Protein AF-A0A838T040-F1 (afdb_monomer_lite)

Structure (mmCIF, N/CA/C/O backbone):
data_AF-A0A838T040-F1
#
_entry.id   AF-A0A838T040-F1
#
loop_
_atom_site.group_PDB
_atom_site.id
_atom_site.type_symbol
_atom_site.label_atom_id
_atom_site.label_alt_id
_atom_site.label_comp_id
_atom_site.label_asym_id
_atom_site.label_entity_id
_atom_site.label_seq_id
_atom_site.pdbx_PDB_ins_code
_atom_site.Cartn_x
_atom_site.Cartn_y
_atom_site.Cartn_z
_atom_site.occupancy
_atom_site.B_iso_or_equiv
_atom_site.auth_seq_id
_atom_site.auth_comp_id
_atom_site.auth_asym_id
_atom_site.auth_atom_id
_atom_site.pdbx_PDB_model_num
ATOM 1 N N . MET A 1 1 ? 29.205 -36.625 -24.678 1.00 50.44 1 MET A N 1
ATOM 2 C CA . MET A 1 1 ? 30.460 -36.308 -23.961 1.00 50.44 1 MET A CA 1
ATOM 3 C C . MET A 1 1 ? 30.514 -34.804 -23.739 1.00 50.44 1 MET A C 1
ATOM 5 O O . MET A 1 1 ? 30.898 -34.064 -24.632 1.00 50.44 1 MET A O 1
ATOM 9 N N . THR A 1 2 ? 30.014 -34.346 -22.595 1.00 50.25 2 THR A N 1
ATOM 10 C CA . THR A 1 2 ? 29.916 -32.930 -22.212 1.00 50.25 2 THR A CA 1
ATOM 11 C C . THR A 1 2 ? 31.162 -32.524 -21.431 1.00 50.25 2 THR A C 1
ATOM 13 O O . THR A 1 2 ? 31.475 -33.118 -20.402 1.00 50.25 2 THR A O 1
ATOM 16 N N . LYS A 1 3 ? 31.892 -31.537 -21.954 1.00 52.41 3 LYS A N 1
ATOM 17 C CA . LYS A 1 3 ? 33.102 -30.972 -21.347 1.00 52.41 3 LYS A CA 1
ATOM 18 C C . LYS A 1 3 ? 32.689 -30.112 -20.137 1.00 52.41 3 LYS A C 1
ATOM 20 O O . LYS A 1 3 ? 31.818 -29.260 -20.313 1.00 52.41 3 LYS A O 1
ATOM 25 N N . PRO A 1 4 ? 33.242 -30.325 -18.931 1.00 60.72 4 PRO A N 1
ATOM 26 C CA . PRO A 1 4 ? 32.882 -29.527 -17.763 1.00 60.72 4 PRO A CA 1
ATOM 27 C C . PRO A 1 4 ? 33.344 -28.076 -17.952 1.00 60.72 4 PRO A C 1
ATOM 29 O O . PRO A 1 4 ? 34.487 -27.833 -18.341 1.00 60.72 4 PRO A O 1
ATOM 32 N N . LEU A 1 5 ? 32.436 -27.125 -17.709 1.00 55.59 5 LEU A N 1
ATOM 33 C CA . LEU A 1 5 ? 32.740 -25.696 -17.694 1.00 55.59 5 LEU A CA 1
ATOM 34 C C . LEU A 1 5 ? 33.581 -25.386 -16.450 1.00 55.59 5 LEU A C 1
ATOM 36 O O . LEU A 1 5 ? 33.122 -25.556 -15.321 1.00 55.59 5 LEU A O 1
ATOM 40 N N . ASP A 1 6 ? 34.811 -24.940 -16.676 1.00 63.84 6 ASP A N 1
ATOM 41 C CA . ASP A 1 6 ? 35.719 -24.476 -15.635 1.00 63.84 6 ASP A CA 1
ATOM 42 C C . ASP A 1 6 ? 35.311 -23.058 -15.198 1.00 63.84 6 ASP A C 1
ATOM 44 O O . ASP A 1 6 ? 35.493 -22.083 -15.926 1.00 63.84 6 ASP A O 1
ATOM 48 N N . LEU A 1 7 ? 34.690 -22.956 -14.020 1.00 60.84 7 LEU A N 1
ATOM 49 C CA . LEU A 1 7 ? 34.177 -21.708 -13.439 1.00 60.84 7 LEU A CA 1
ATOM 50 C C . LEU A 1 7 ? 35.232 -20.941 -12.616 1.00 60.84 7 LEU A C 1
ATOM 52 O O . LEU A 1 7 ? 34.884 -20.026 -11.874 1.00 60.84 7 LEU A O 1
ATOM 56 N N . ARG A 1 8 ? 36.526 -21.275 -12.722 1.00 59.72 8 ARG A N 1
ATOM 57 C CA . ARG A 1 8 ? 37.588 -20.640 -11.914 1.00 59.72 8 ARG A CA 1
ATOM 58 C C . ARG A 1 8 ? 38.111 -19.299 -12.443 1.00 59.72 8 ARG A C 1
ATOM 60 O O . ARG A 1 8 ? 39.069 -18.779 -11.884 1.00 59.72 8 ARG A O 1
ATOM 67 N N . HIS A 1 9 ? 37.508 -18.721 -13.483 1.00 53.53 9 HIS A N 1
ATOM 68 C CA . HIS A 1 9 ? 38.065 -17.540 -14.163 1.00 53.53 9 HIS A CA 1
ATOM 69 C C . HIS A 1 9 ? 37.216 -16.259 -14.099 1.00 53.53 9 HIS A C 1
ATOM 71 O O . HIS A 1 9 ? 37.491 -15.308 -14.824 1.00 53.53 9 HIS A O 1
ATOM 77 N N . SER A 1 10 ? 36.194 -16.186 -13.236 1.00 55.84 10 SER A N 1
ATOM 78 C CA . SER A 1 10 ? 35.325 -14.996 -13.156 1.00 55.84 10 SER A CA 1
ATOM 79 C C . SER A 1 10 ? 35.731 -13.954 -12.103 1.00 55.84 10 SER A C 1
ATOM 81 O O . SER A 1 10 ? 34.982 -13.000 -11.902 1.00 55.84 10 SER A O 1
ATOM 83 N N . SER A 1 11 ? 36.862 -14.109 -11.407 1.00 57.22 11 SER A N 1
ATOM 84 C CA . SER A 1 11 ? 37.309 -13.141 -10.389 1.00 57.22 11 SER A CA 1
ATOM 85 C C . SER A 1 11 ? 38.010 -11.907 -10.964 1.00 57.22 11 SER A C 1
ATOM 87 O O . SER A 1 11 ? 38.146 -10.914 -10.257 1.00 57.22 11 SER A O 1
ATOM 89 N N . ASP A 1 12 ? 38.411 -11.935 -12.238 1.00 57.81 12 ASP A N 1
ATOM 90 C CA . ASP A 1 12 ? 39.374 -10.960 -12.775 1.00 57.81 12 ASP A CA 1
ATOM 91 C C . ASP A 1 12 ? 38.725 -9.870 -13.651 1.00 57.81 12 ASP A C 1
ATOM 93 O O . ASP A 1 12 ? 39.401 -8.961 -14.128 1.00 57.81 12 ASP A O 1
ATOM 97 N N . LEU A 1 13 ? 37.404 -9.920 -13.863 1.00 55.28 13 LEU A N 1
ATOM 98 C CA . LEU A 1 13 ? 36.706 -9.046 -14.822 1.00 55.28 13 LEU A CA 1
ATOM 99 C C . LEU A 1 13 ? 36.175 -7.729 -14.246 1.00 55.28 13 LEU A C 1
ATOM 101 O O . LEU A 1 13 ? 35.558 -6.949 -14.969 1.00 55.28 13 LEU A O 1
ATOM 105 N N . VAL A 1 14 ? 36.424 -7.436 -12.972 1.00 60.50 14 VAL A N 1
ATOM 106 C CA . VAL A 1 14 ? 35.990 -6.177 -12.362 1.00 60.50 14 VAL A CA 1
ATOM 107 C C . VAL A 1 14 ? 37.179 -5.549 -11.649 1.00 60.50 14 VAL A C 1
ATOM 109 O O . VAL A 1 14 ? 37.420 -5.779 -10.469 1.00 60.50 14 VAL A O 1
ATOM 112 N N . GLY A 1 15 ? 37.938 -4.744 -12.398 1.00 55.53 15 GLY A N 1
ATOM 113 C CA . GLY A 1 15 ? 39.026 -3.898 -11.906 1.00 55.53 15 GLY A CA 1
ATOM 114 C C . GLY A 1 15 ? 38.536 -2.747 -11.022 1.00 55.53 15 GLY A C 1
ATOM 115 O O . GLY A 1 15 ? 38.882 -1.592 -11.261 1.00 55.53 15 GLY A O 1
ATOM 116 N N . ILE A 1 16 ? 37.724 -3.047 -10.007 1.00 57.44 16 ILE A N 1
ATOM 117 C CA . ILE A 1 16 ? 37.501 -2.140 -8.887 1.00 57.44 16 ILE A CA 1
ATOM 118 C C . ILE A 1 16 ? 38.797 -2.181 -8.085 1.00 57.44 16 ILE A C 1
ATOM 120 O O . ILE A 1 16 ? 39.086 -3.152 -7.383 1.00 57.44 16 ILE A O 1
ATOM 124 N N . LYS A 1 17 ? 39.620 -1.138 -8.234 1.00 57.66 17 LYS A N 1
ATOM 125 C CA . LYS A 1 17 ? 40.682 -0.873 -7.263 1.00 57.66 17 LYS A CA 1
ATOM 126 C C . LYS A 1 17 ? 40.010 -0.869 -5.886 1.00 57.66 17 LYS A C 1
ATOM 128 O O . LYS A 1 17 ? 39.007 -0.176 -5.756 1.00 57.66 17 LYS A O 1
ATOM 133 N N . PRO A 1 18 ? 40.495 -1.632 -4.892 1.00 59.59 18 PRO A N 1
ATOM 134 C CA . PRO A 1 18 ? 39.959 -1.532 -3.546 1.00 59.59 18 PRO A CA 1
ATOM 135 C C . PRO A 1 18 ? 40.092 -0.072 -3.121 1.00 59.59 18 PRO A C 1
ATOM 137 O O . PRO A 1 18 ? 41.208 0.445 -3.011 1.00 59.59 18 PRO A O 1
ATOM 140 N N . ASP A 1 19 ? 38.952 0.606 -2.996 1.00 67.06 19 ASP A N 1
ATOM 141 C CA . ASP A 1 19 ? 38.904 1.995 -2.573 1.00 67.06 19 ASP A CA 1
ATOM 142 C C . ASP A 1 19 ? 39.666 2.110 -1.255 1.00 67.06 19 ASP A C 1
ATOM 144 O O . ASP A 1 19 ? 39.569 1.230 -0.393 1.00 67.06 19 ASP A O 1
ATOM 148 N N . ALA A 1 20 ? 40.485 3.159 -1.150 1.00 67.00 20 ALA A N 1
ATOM 149 C CA . ALA A 1 20 ? 41.364 3.417 -0.021 1.00 67.00 20 ALA A CA 1
ATOM 150 C C . ALA A 1 20 ? 40.674 3.062 1.304 1.00 67.00 20 ALA A C 1
ATOM 152 O O . ALA A 1 20 ? 39.664 3.669 1.649 1.00 67.00 20 ALA A O 1
ATOM 153 N N . GLU A 1 21 ? 41.217 2.041 1.976 1.00 73.19 21 GLU A N 1
ATOM 154 C CA . GLU A 1 21 ? 40.924 1.574 3.333 1.00 73.19 21 GLU A CA 1
ATOM 155 C C . GLU A 1 21 ? 39.706 2.258 3.977 1.00 73.19 21 GLU A C 1
ATOM 157 O O . GLU A 1 21 ? 39.836 3.223 4.734 1.00 73.19 21 GLU A O 1
ATOM 162 N N . TYR A 1 22 ? 38.500 1.777 3.649 1.00 77.81 22 TYR A N 1
ATOM 163 C CA . TYR A 1 22 ? 37.267 2.277 4.250 1.00 77.81 22 TYR A CA 1
ATOM 164 C C . TYR A 1 22 ? 37.346 2.109 5.773 1.00 77.81 22 TYR A C 1
ATOM 166 O O . TYR A 1 22 ? 37.160 1.017 6.326 1.00 77.81 22 TYR A O 1
ATOM 174 N N . ARG A 1 23 ? 37.660 3.201 6.477 1.00 74.94 23 ARG A N 1
ATOM 175 C CA . ARG A 1 23 ? 37.685 3.232 7.937 1.00 74.94 23 ARG A CA 1
ATOM 176 C C . ARG A 1 23 ? 36.255 3.123 8.433 1.00 74.94 23 ARG A C 1
ATOM 178 O O . ARG A 1 23 ? 35.540 4.119 8.475 1.00 74.94 23 ARG A O 1
ATOM 185 N N . ARG A 1 24 ? 35.874 1.910 8.846 1.00 73.44 24 ARG A N 1
ATOM 186 C CA . ARG A 1 24 ? 34.594 1.631 9.512 1.00 73.44 24 ARG A CA 1
ATOM 187 C C . ARG A 1 24 ? 34.351 2.670 10.596 1.00 73.44 24 ARG A C 1
ATOM 189 O O . ARG A 1 24 ? 35.087 2.713 11.591 1.00 73.44 24 ARG A O 1
ATOM 196 N N . THR A 1 25 ? 33.332 3.487 10.379 1.00 79.31 25 THR A N 1
ATOM 197 C CA . THR A 1 25 ? 32.904 4.493 11.341 1.00 79.31 25 THR A CA 1
ATOM 198 C C . THR A 1 25 ? 32.306 3.798 12.563 1.00 79.31 25 THR A C 1
ATOM 200 O O . THR A 1 25 ? 31.982 2.607 12.542 1.00 79.31 25 THR A O 1
ATOM 203 N N . LEU A 1 26 ? 32.191 4.522 13.677 1.00 71.06 26 LEU A N 1
ATOM 204 C CA . LEU A 1 26 ? 31.639 3.970 14.918 1.00 71.06 26 LEU A CA 1
ATOM 205 C C . LEU A 1 26 ? 30.184 3.491 14.720 1.00 71.06 26 LEU A C 1
ATOM 207 O O . LEU A 1 26 ? 29.784 2.503 15.329 1.00 71.06 26 LEU A O 1
ATOM 211 N N . SER A 1 27 ? 29.439 4.115 13.798 1.00 65.69 27 SER A N 1
ATOM 212 C CA . SER A 1 27 ? 28.106 3.676 13.367 1.00 65.69 27 SER A CA 1
ATOM 213 C C . SER A 1 27 ? 28.115 2.327 12.644 1.00 65.69 27 SER A C 1
ATOM 215 O O . SER A 1 27 ? 27.262 1.496 12.936 1.00 65.69 27 SER A O 1
ATOM 217 N N . ASP A 1 28 ? 29.103 2.050 11.787 1.00 72.62 28 ASP A N 1
ATOM 218 C CA . ASP A 1 28 ? 29.174 0.771 11.056 1.00 72.62 28 ASP A CA 1
ATOM 219 C C . ASP A 1 28 ? 29.493 -0.409 11.982 1.00 72.62 28 ASP A C 1
ATOM 221 O O . ASP A 1 28 ? 29.106 -1.545 11.715 1.00 72.62 28 ASP A O 1
ATOM 225 N N . ARG A 1 29 ? 30.216 -0.153 13.083 1.00 78.62 29 ARG A N 1
ATOM 226 C CA . ARG A 1 29 ? 30.573 -1.188 14.067 1.00 78.62 29 ARG A CA 1
ATOM 227 C C . ARG A 1 29 ? 29.420 -1.566 14.990 1.00 78.62 29 ARG A C 1
ATOM 229 O O . ARG A 1 29 ? 29.418 -2.683 15.492 1.00 78.62 29 ARG A O 1
ATOM 236 N N . MET A 1 30 ? 28.483 -0.652 15.232 1.00 73.38 30 MET A N 1
ATOM 237 C CA . MET A 1 30 ? 27.378 -0.863 16.173 1.00 73.38 30 MET A CA 1
ATOM 238 C C . MET A 1 30 ? 26.092 -1.372 15.502 1.00 73.38 30 MET A C 1
ATOM 240 O O . MET A 1 30 ? 25.117 -1.646 16.195 1.00 73.38 30 MET A O 1
ATOM 244 N N . GLY A 1 31 ? 26.074 -1.529 14.173 1.00 79.12 31 GLY A N 1
ATOM 245 C CA . GLY A 1 31 ? 24.903 -2.026 13.446 1.00 79.12 31 GLY A CA 1
ATOM 246 C C . GLY A 1 31 ? 23.652 -1.165 13.665 1.00 79.12 31 GLY A C 1
ATOM 247 O O . GLY A 1 31 ? 23.739 0.007 14.036 1.00 79.12 31 GLY A O 1
ATOM 248 N N . ALA A 1 32 ? 22.468 -1.748 13.448 1.00 71.62 32 ALA A N 1
ATOM 249 C CA . ALA A 1 32 ? 21.193 -1.059 13.676 1.00 71.62 32 ALA A CA 1
ATOM 250 C C . ALA A 1 32 ? 21.040 -0.573 15.135 1.00 71.62 32 ALA A C 1
ATOM 252 O O . ALA A 1 32 ? 20.526 0.523 15.369 1.00 71.62 32 ALA A O 1
ATOM 253 N N . GLU A 1 33 ? 21.591 -1.328 16.091 1.00 69.31 33 GLU A N 1
ATOM 254 C CA . GLU A 1 33 ? 21.563 -1.030 17.530 1.00 69.31 33 GLU A CA 1
ATOM 255 C C . GLU A 1 33 ? 22.311 0.266 17.887 1.00 69.31 33 GLU A C 1
ATOM 257 O O . GLU A 1 33 ? 21.927 0.985 18.812 1.00 69.31 33 GLU A O 1
ATOM 262 N N . GLY A 1 34 ? 23.343 0.634 17.120 1.00 73.38 34 GLY A N 1
ATOM 263 C CA . GLY A 1 34 ? 24.078 1.884 17.323 1.00 73.38 34 GLY A CA 1
ATOM 264 C C . GLY A 1 34 ? 23.209 3.127 17.155 1.00 73.38 34 GLY A C 1
ATOM 265 O O . GLY A 1 34 ? 23.375 4.107 17.884 1.00 73.38 34 GLY A O 1
ATOM 266 N N . SER A 1 35 ? 22.252 3.087 16.225 1.00 71.75 35 SER A N 1
ATOM 267 C CA . SER A 1 35 ? 21.331 4.204 16.001 1.00 71.75 35 SER A CA 1
ATOM 268 C C . SER A 1 35 ? 20.351 4.389 17.166 1.00 71.75 35 SER A C 1
ATOM 270 O O . SER A 1 35 ? 20.040 5.526 17.535 1.00 71.75 35 SER A O 1
ATOM 272 N N . ASP A 1 36 ? 19.955 3.293 17.815 1.00 73.00 36 ASP A N 1
ATOM 273 C CA . ASP A 1 36 ? 19.091 3.314 18.993 1.00 73.00 36 ASP A CA 1
ATOM 274 C C . ASP A 1 36 ? 19.842 3.807 20.234 1.00 73.00 36 ASP A C 1
ATOM 276 O O . ASP A 1 36 ? 19.301 4.610 20.996 1.00 73.00 36 ASP A O 1
ATOM 280 N N . LEU A 1 37 ? 21.119 3.441 20.389 1.00 72.12 37 LEU A N 1
ATOM 281 C CA . LEU A 1 37 ? 21.976 3.957 21.460 1.00 72.12 37 LEU A CA 1
ATOM 282 C C . LEU A 1 37 ? 22.183 5.478 21.345 1.00 72.12 37 LEU A C 1
ATOM 284 O O . LEU A 1 37 ? 22.061 6.196 22.338 1.00 72.12 37 LEU A O 1
ATOM 288 N N . PHE A 1 38 ? 22.441 5.993 20.136 1.00 71.75 38 PHE A N 1
ATOM 289 C CA . PHE A 1 38 ? 22.574 7.437 19.895 1.00 71.75 38 PHE A CA 1
ATOM 290 C C . PHE A 1 38 ? 21.269 8.195 20.167 1.00 71.75 38 PHE A C 1
ATOM 292 O O . PHE A 1 38 ? 21.289 9.285 20.743 1.00 71.75 38 PHE A O 1
ATOM 299 N N . ARG A 1 39 ? 20.121 7.616 19.795 1.00 73.69 39 ARG A N 1
ATOM 300 C CA . ARG A 1 39 ? 18.807 8.187 20.119 1.00 73.69 39 ARG A CA 1
ATOM 301 C C . ARG A 1 39 ? 18.570 8.195 21.626 1.00 73.69 39 ARG A C 1
ATOM 303 O O . ARG A 1 39 ? 18.215 9.241 22.161 1.00 73.69 39 ARG A O 1
ATOM 310 N N . ALA A 1 40 ? 18.828 7.085 22.317 1.00 72.88 40 ALA A N 1
ATOM 311 C CA . ALA A 1 40 ? 18.700 6.987 23.770 1.00 72.88 40 ALA A CA 1
ATOM 312 C C . ALA A 1 40 ? 19.599 8.002 24.498 1.00 72.88 40 ALA A C 1
ATOM 314 O O . ALA A 1 40 ? 19.154 8.673 25.428 1.00 72.88 40 ALA A O 1
ATOM 315 N N . PHE A 1 41 ? 20.835 8.185 24.028 1.00 75.06 41 PHE A N 1
ATOM 316 C CA . PHE A 1 41 ? 21.761 9.175 24.571 1.00 75.06 41 PHE A CA 1
ATOM 317 C C . PHE A 1 41 ? 21.237 10.612 24.416 1.00 75.06 41 PHE A C 1
ATOM 319 O O . PHE A 1 41 ? 21.230 11.376 25.384 1.00 75.06 41 PHE A O 1
ATOM 326 N N . ASN A 1 42 ? 20.710 10.963 23.237 1.00 73.19 42 ASN A N 1
ATOM 327 C CA . ASN A 1 42 ? 20.094 12.272 22.998 1.00 73.19 42 ASN A CA 1
ATOM 328 C C . ASN A 1 42 ? 18.857 12.506 23.880 1.00 73.19 42 ASN A C 1
ATOM 330 O O . ASN A 1 42 ? 18.679 13.608 24.405 1.00 73.19 42 ASN A O 1
ATOM 334 N N . TYR A 1 43 ? 18.043 11.470 24.108 1.00 74.06 43 TYR A N 1
ATOM 335 C CA . TYR A 1 43 ? 16.892 11.547 25.011 1.00 74.06 43 TYR A CA 1
ATOM 336 C C . TYR A 1 43 ? 17.279 11.750 26.484 1.00 74.06 43 TYR A C 1
ATOM 338 O O . TYR A 1 43 ? 16.466 12.277 27.236 1.00 74.06 43 TYR A O 1
ATOM 346 N N . CYS A 1 44 ? 18.503 11.410 26.901 1.00 72.12 44 CYS A N 1
ATOM 347 C CA . CYS A 1 44 ? 19.000 11.675 28.257 1.00 72.12 44 CYS A CA 1
ATOM 348 C C . CYS A 1 44 ? 19.665 13.057 28.398 1.00 72.12 44 CYS A C 1
ATOM 350 O O . CYS A 1 44 ? 19.501 13.731 29.419 1.00 72.12 44 CYS A O 1
ATOM 352 N N . LEU A 1 45 ? 20.411 13.503 27.383 1.00 75.81 45 LEU A N 1
ATOM 353 C CA . LEU A 1 45 ? 21.189 14.749 27.441 1.00 75.81 45 LEU A CA 1
ATOM 354 C C . LEU A 1 45 ? 20.319 16.010 27.425 1.00 75.81 45 LEU A C 1
ATOM 356 O O . LEU A 1 45 ? 20.562 16.950 28.179 1.00 75.81 45 LEU A O 1
ATOM 360 N N . ILE A 1 46 ? 19.291 16.036 26.577 1.00 75.94 46 ILE A N 1
ATOM 361 C CA . ILE A 1 46 ? 18.420 17.209 26.425 1.00 75.94 46 ILE A CA 1
ATOM 362 C C . ILE A 1 46 ? 17.675 17.549 27.734 1.00 75.94 46 ILE A C 1
ATOM 364 O O . ILE A 1 46 ? 17.758 18.697 28.180 1.00 75.94 46 ILE A O 1
ATOM 368 N N . PRO A 1 47 ? 16.985 16.605 28.408 1.00 70.81 47 PRO A N 1
ATOM 369 C CA . PRO A 1 47 ? 16.269 16.922 29.643 1.00 70.81 47 PRO A CA 1
ATOM 370 C C . PRO A 1 47 ? 17.189 17.235 30.828 1.00 70.81 47 PRO A C 1
ATOM 372 O O . PRO A 1 47 ? 16.834 18.064 31.666 1.00 70.81 47 PRO A O 1
ATOM 375 N N . THR A 1 48 ? 18.379 16.627 30.902 1.00 72.00 48 THR A N 1
ATOM 376 C CA . THR A 1 48 ? 19.352 16.945 31.963 1.00 72.00 48 THR A CA 1
ATOM 377 C C . THR A 1 48 ? 19.883 18.371 31.822 1.00 72.00 48 THR A C 1
ATOM 379 O O . THR A 1 48 ? 19.891 19.116 32.803 1.00 72.00 48 THR A O 1
ATOM 382 N N . ALA A 1 49 ? 20.224 18.799 30.603 1.00 77.50 49 ALA A N 1
ATOM 383 C CA . ALA A 1 49 ? 20.616 20.181 30.331 1.00 77.50 49 ALA A CA 1
ATOM 384 C C . ALA A 1 49 ? 19.490 21.183 30.658 1.00 77.50 49 ALA A C 1
ATOM 386 O O . ALA A 1 49 ? 19.740 22.206 31.299 1.00 77.50 49 ALA A O 1
ATOM 387 N N . ALA A 1 50 ? 18.241 20.871 30.290 1.00 76.94 50 ALA A N 1
ATOM 388 C CA . ALA A 1 50 ? 17.084 21.709 30.609 1.00 76.94 50 ALA A CA 1
ATOM 389 C C . ALA A 1 50 ? 16.857 21.848 32.128 1.00 76.94 50 ALA A C 1
ATOM 391 O O . ALA A 1 50 ? 16.629 22.954 32.621 1.00 76.94 50 ALA A O 1
ATOM 392 N N . GLY A 1 51 ? 16.983 20.752 32.886 1.00 73.81 51 GLY A N 1
ATOM 393 C CA . GLY A 1 51 ? 16.854 20.763 34.347 1.00 73.81 51 GLY A CA 1
ATOM 394 C C . GLY A 1 51 ? 17.905 21.638 35.039 1.00 73.81 51 GLY A C 1
ATOM 395 O O . GLY A 1 51 ? 17.569 22.406 35.944 1.00 73.81 51 GLY A O 1
ATOM 396 N N . ILE A 1 52 ? 19.159 21.589 34.573 1.00 77.06 52 ILE A N 1
ATOM 397 C CA . ILE A 1 52 ? 20.247 22.437 35.090 1.00 77.06 52 ILE A CA 1
ATOM 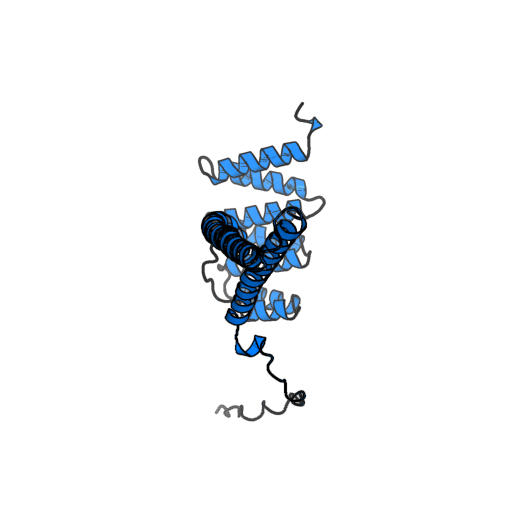398 C C . ILE A 1 52 ? 19.933 23.921 34.859 1.00 77.06 52 ILE A C 1
ATOM 400 O O . ILE A 1 52 ? 20.044 24.724 35.788 1.00 77.06 52 ILE A O 1
ATOM 404 N N . LEU A 1 53 ? 19.493 24.294 33.652 1.00 79.88 53 LEU A N 1
ATOM 405 C CA . LEU A 1 53 ? 19.170 25.685 33.315 1.00 79.88 53 LEU A CA 1
ATOM 406 C C . LEU A 1 53 ? 18.020 26.244 34.164 1.00 79.88 53 LEU A C 1
ATOM 408 O O . LEU A 1 53 ? 18.104 27.382 34.629 1.00 79.88 53 LEU A O 1
ATOM 412 N N . ILE A 1 54 ? 16.981 25.444 34.424 1.00 77.94 54 ILE A N 1
ATOM 413 C CA . ILE A 1 54 ? 15.862 25.833 35.296 1.00 77.94 54 ILE A CA 1
ATOM 414 C C . ILE A 1 54 ? 16.348 26.070 36.733 1.00 77.94 54 ILE A C 1
ATOM 416 O O . ILE A 1 54 ? 15.978 27.072 37.350 1.00 77.94 54 ILE A O 1
ATOM 420 N N . GLY A 1 55 ? 17.215 25.194 37.255 1.00 71.25 55 GLY A N 1
ATOM 421 C CA . GLY A 1 55 ? 17.808 25.354 38.586 1.00 71.25 55 GLY A CA 1
ATOM 422 C C . GLY A 1 55 ? 18.616 26.648 38.717 1.00 71.25 55 GLY A C 1
ATOM 423 O O . GLY A 1 55 ? 18.441 27.397 39.680 1.00 71.25 55 GLY A O 1
ATOM 424 N N . VAL A 1 56 ? 19.443 26.962 37.714 1.00 77.56 56 VAL A N 1
ATOM 425 C CA . VAL A 1 56 ? 20.217 28.214 37.665 1.00 77.56 56 VAL A CA 1
ATOM 426 C C . VAL A 1 56 ? 19.294 29.433 37.588 1.00 77.56 56 VAL A C 1
ATOM 428 O O . VAL A 1 56 ? 19.468 30.381 38.355 1.00 77.56 56 VAL A O 1
ATOM 431 N N . ALA A 1 57 ? 18.279 29.407 36.719 1.00 77.06 57 ALA A N 1
ATOM 432 C CA . ALA A 1 57 ? 17.316 30.499 36.584 1.00 77.06 57 ALA A CA 1
ATOM 433 C C . ALA A 1 57 ? 16.582 30.782 37.906 1.00 77.06 57 ALA A C 1
ATOM 435 O O . ALA A 1 57 ? 16.432 31.941 38.295 1.00 77.06 57 ALA A O 1
ATOM 436 N N . TRP A 1 58 ? 16.197 29.739 38.647 1.00 74.94 58 TRP A N 1
ATOM 437 C CA . TRP A 1 58 ? 15.535 29.880 39.946 1.00 74.94 58 TRP A CA 1
ATOM 438 C C . TRP A 1 58 ? 16.417 30.583 40.989 1.00 74.94 58 TRP A C 1
ATOM 440 O O . TRP A 1 58 ? 15.942 31.459 41.719 1.00 74.94 58 TRP A O 1
ATOM 450 N N . VAL A 1 59 ? 17.712 30.245 41.041 1.00 73.25 59 VAL A N 1
ATOM 451 C CA . VAL A 1 59 ? 18.688 30.905 41.927 1.00 73.25 59 VAL A CA 1
ATOM 452 C C . VAL A 1 59 ? 18.861 32.378 41.555 1.00 73.25 59 VAL A C 1
ATOM 454 O O . VAL A 1 59 ? 18.868 33.238 42.436 1.00 73.25 59 VAL A O 1
ATOM 457 N N . VAL A 1 60 ? 18.940 32.687 40.256 1.00 77.56 60 VAL A N 1
ATOM 458 C CA . VAL A 1 60 ? 19.079 34.066 39.761 1.00 77.56 60 VAL A CA 1
ATOM 459 C C . VAL A 1 60 ? 17.835 34.909 40.065 1.00 77.56 60 VAL A C 1
ATOM 461 O O . VAL A 1 60 ? 17.968 36.083 40.410 1.00 77.56 60 VAL A O 1
ATOM 464 N N . VAL A 1 61 ? 16.633 34.331 39.983 1.00 79.75 61 VAL A N 1
ATOM 465 C CA . VAL A 1 61 ? 15.374 35.032 40.293 1.00 79.75 61 VAL A CA 1
ATOM 466 C C . VAL A 1 61 ? 15.226 35.280 41.800 1.00 79.75 61 VAL A C 1
ATOM 468 O O . VAL A 1 61 ? 14.811 36.365 42.209 1.00 79.75 61 VAL A O 1
ATOM 471 N N . LYS A 1 62 ? 15.637 34.339 42.664 1.00 74.12 62 LYS A N 1
ATOM 472 C CA . LYS A 1 62 ? 15.610 34.504 44.132 1.00 74.12 62 LYS A CA 1
ATOM 473 C C . LYS A 1 62 ? 16.828 35.264 44.692 1.00 74.12 62 LYS A C 1
ATOM 475 O O . LYS A 1 62 ? 17.363 34.915 45.743 1.00 74.12 62 LYS A O 1
ATOM 480 N N . ARG A 1 63 ? 17.197 36.392 44.076 1.00 63.91 63 ARG A N 1
ATOM 481 C CA . ARG A 1 63 ? 18.274 37.319 44.507 1.00 63.91 63 ARG A CA 1
ATOM 482 C C . ARG A 1 63 ? 18.122 37.951 45.910 1.00 63.91 63 ARG A C 1
ATOM 484 O O . ARG A 1 63 ? 18.912 38.815 46.269 1.00 63.91 63 ARG A O 1
ATOM 491 N N . ARG A 1 64 ? 17.127 37.549 46.712 1.00 65.62 64 ARG A N 1
ATOM 492 C CA . ARG A 1 64 ? 16.901 38.016 48.097 1.00 65.62 64 ARG A CA 1
ATOM 493 C C . ARG A 1 64 ? 17.308 37.009 49.181 1.00 65.62 64 ARG A C 1
ATOM 495 O O . ARG A 1 64 ? 17.044 37.258 50.352 1.00 65.62 64 ARG A O 1
ATOM 502 N N . LEU A 1 65 ? 17.903 35.869 48.825 1.00 61.66 65 LEU A N 1
ATOM 503 C CA . LEU A 1 65 ? 18.363 34.900 49.823 1.00 61.66 65 LEU A CA 1
ATOM 504 C C . LEU A 1 65 ? 19.713 35.331 50.434 1.00 61.66 65 LEU A C 1
ATOM 506 O O . LEU A 1 65 ? 20.572 35.830 49.705 1.00 61.66 65 LEU A O 1
ATOM 510 N N . PRO A 1 66 ? 19.908 35.162 51.757 1.00 61.38 66 PRO A N 1
ATOM 511 C CA . PRO A 1 66 ? 21.150 35.523 52.436 1.00 61.38 66 PRO A CA 1
ATOM 512 C C . PRO A 1 66 ? 22.346 34.722 51.880 1.00 61.38 66 PRO A C 1
ATOM 514 O O . PRO A 1 66 ? 22.169 33.577 51.463 1.00 61.38 66 PRO A O 1
ATOM 517 N N . PRO A 1 67 ? 23.564 35.296 51.883 1.00 63.66 67 PRO A N 1
ATOM 518 C CA . PRO A 1 67 ? 24.737 34.801 51.152 1.00 63.66 67 PRO A CA 1
ATOM 519 C C . PRO A 1 67 ? 25.416 33.571 51.786 1.00 63.66 67 PRO A C 1
ATOM 521 O O . PRO A 1 67 ? 26.635 33.430 51.734 1.00 63.66 67 PRO A O 1
ATOM 524 N N . SER A 1 68 ? 24.665 32.642 52.381 1.00 75.06 68 SER A N 1
ATOM 525 C CA . SER A 1 68 ? 25.237 31.346 52.744 1.00 75.06 68 SER A CA 1
ATOM 526 C C . SER A 1 68 ? 25.350 30.485 51.484 1.00 75.06 68 SER A C 1
ATOM 528 O O . SER A 1 68 ? 24.389 29.871 51.018 1.00 75.06 68 SER A O 1
ATOM 530 N N . HIS A 1 69 ? 26.556 30.447 50.910 1.00 72.25 69 HIS A N 1
ATOM 531 C CA . HIS A 1 69 ? 26.882 29.670 49.709 1.00 72.25 69 HIS A CA 1
ATOM 532 C C . HIS A 1 69 ? 26.411 28.205 49.796 1.00 72.25 69 HIS A C 1
ATOM 534 O O . HIS A 1 69 ? 25.997 27.630 48.793 1.00 72.25 69 HIS A O 1
ATOM 540 N N . THR A 1 70 ? 26.378 27.624 50.999 1.00 77.50 70 THR A N 1
ATOM 541 C CA . THR A 1 70 ? 25.865 26.274 51.273 1.00 77.50 70 THR A CA 1
ATOM 542 C C . THR A 1 70 ? 24.392 26.082 50.908 1.00 77.50 70 THR A C 1
ATOM 544 O O . THR A 1 70 ? 24.052 25.060 50.316 1.00 77.50 70 THR A O 1
ATOM 547 N N . LEU A 1 71 ? 23.511 27.048 51.190 1.00 75.62 71 LEU A N 1
ATOM 548 C CA . LEU A 1 71 ? 22.089 26.917 50.851 1.00 75.62 71 LEU A CA 1
ATOM 549 C C . LEU A 1 71 ? 21.864 26.987 49.338 1.00 75.62 71 LEU A C 1
ATOM 551 O O . LEU A 1 71 ? 21.047 26.237 48.809 1.00 75.62 71 LEU A O 1
ATOM 555 N N . ALA A 1 72 ? 22.618 27.831 48.630 1.00 73.06 72 ALA A N 1
ATOM 556 C CA . ALA A 1 72 ? 22.521 27.940 47.175 1.00 73.06 72 ALA A CA 1
ATOM 557 C C . ALA A 1 72 ? 22.856 26.610 46.476 1.00 73.06 72 ALA A C 1
ATOM 559 O O . ALA A 1 72 ? 22.107 26.178 45.601 1.00 73.06 72 ALA A O 1
ATOM 560 N N . PHE A 1 73 ? 23.919 25.920 46.909 1.00 77.19 73 PHE A N 1
ATOM 561 C CA . PHE A 1 73 ? 24.274 24.599 46.374 1.00 77.19 73 PHE A CA 1
ATOM 562 C C . PHE A 1 73 ? 23.182 23.553 46.615 1.00 77.19 73 PHE A C 1
ATOM 564 O O . PHE A 1 73 ? 22.855 22.797 45.700 1.00 77.19 73 PHE A O 1
ATOM 571 N N . ILE A 1 74 ? 22.575 23.541 47.806 1.00 79.75 74 ILE A N 1
ATOM 572 C CA . ILE A 1 74 ? 21.483 22.613 48.133 1.00 79.75 74 ILE A CA 1
ATOM 573 C C . ILE A 1 74 ? 20.281 22.841 47.206 1.00 79.75 74 ILE A C 1
ATOM 575 O O . ILE A 1 74 ? 19.728 21.878 46.680 1.00 79.75 74 ILE A O 1
ATOM 579 N N . TYR A 1 75 ? 19.903 24.097 46.943 1.00 73.56 75 TYR A N 1
ATOM 580 C CA . TYR A 1 75 ? 18.788 24.398 46.037 1.00 73.56 75 TYR A CA 1
ATOM 581 C C . TYR A 1 75 ? 19.074 24.012 44.580 1.00 73.56 75 TYR A C 1
ATOM 583 O O . TYR A 1 75 ? 18.175 23.504 43.910 1.00 73.56 75 TYR A O 1
ATOM 591 N N . ILE A 1 76 ? 20.305 24.203 44.095 1.00 76.38 76 ILE A N 1
ATOM 592 C CA . ILE A 1 76 ? 20.704 23.781 42.741 1.00 76.38 76 ILE A CA 1
ATOM 593 C C . ILE A 1 76 ? 20.644 22.256 42.621 1.00 76.38 76 ILE A C 1
ATOM 595 O O . ILE A 1 76 ? 20.055 21.738 41.673 1.00 76.38 76 ILE A O 1
ATOM 599 N N . ALA A 1 77 ? 21.203 21.539 43.600 1.00 77.25 77 ALA A N 1
ATOM 600 C CA . ALA A 1 77 ? 21.190 20.080 43.619 1.00 77.25 77 ALA A CA 1
ATOM 601 C C . ALA A 1 77 ? 19.757 19.528 43.674 1.00 77.25 77 ALA A C 1
ATOM 603 O O . ALA A 1 77 ? 19.406 18.634 42.906 1.00 77.25 77 ALA A O 1
ATOM 604 N N . LEU A 1 78 ? 18.900 20.107 44.522 1.00 81.12 78 LEU A N 1
ATOM 605 C CA . LEU A 1 78 ? 17.500 19.704 44.633 1.00 81.12 78 LEU A CA 1
ATOM 606 C C . LEU A 1 78 ? 16.723 19.984 43.336 1.00 81.12 78 LEU A C 1
ATOM 608 O O . LEU A 1 78 ? 15.960 19.134 42.884 1.00 81.12 78 LEU A O 1
ATOM 612 N N . GLY A 1 79 ? 16.953 21.139 42.703 1.00 77.25 79 GLY A N 1
ATOM 613 C CA . GLY A 1 79 ? 16.351 21.487 41.415 1.00 77.25 79 GLY A CA 1
ATOM 614 C C . GLY A 1 79 ? 16.753 20.526 40.293 1.00 77.25 79 GLY A C 1
ATOM 615 O O . GLY A 1 79 ? 15.896 20.096 39.524 1.00 77.25 79 GLY A O 1
ATOM 616 N N . ALA A 1 80 ? 18.027 20.126 40.240 1.00 76.12 80 ALA A N 1
ATOM 617 C CA . ALA A 1 80 ? 18.516 19.148 39.271 1.00 76.12 80 ALA A CA 1
ATOM 618 C C . ALA A 1 80 ? 17.866 17.767 39.465 1.00 76.12 80 ALA A C 1
ATOM 620 O O . ALA A 1 80 ? 17.440 17.148 38.492 1.00 76.12 80 ALA A O 1
ATOM 621 N N . ILE A 1 81 ? 17.727 17.311 40.716 1.00 81.81 81 ILE A N 1
ATOM 622 C CA . ILE A 1 81 ? 17.086 16.030 41.049 1.00 81.81 81 ILE A CA 1
ATOM 623 C C . ILE A 1 81 ? 15.597 16.045 40.674 1.00 81.81 81 ILE A C 1
ATOM 625 O O . ILE A 1 81 ? 15.114 15.117 40.024 1.00 81.81 81 ILE A O 1
ATOM 629 N N . VAL A 1 82 ? 14.866 17.102 41.041 1.00 82.44 82 VAL A N 1
ATOM 630 C CA . VAL A 1 82 ? 13.435 17.233 40.719 1.00 82.44 82 VAL A CA 1
ATOM 631 C C . VAL A 1 82 ? 13.223 17.347 39.208 1.00 82.44 82 VAL A C 1
ATOM 633 O O . VAL A 1 82 ? 12.350 16.674 38.661 1.00 82.44 82 VAL A O 1
ATOM 636 N N . GLY A 1 83 ? 14.051 18.133 38.516 1.00 77.00 83 GLY A N 1
ATOM 637 C CA . GLY A 1 83 ? 14.020 18.243 37.058 1.00 77.00 83 GLY A CA 1
ATOM 638 C C . GLY A 1 83 ? 14.271 16.900 36.371 1.00 77.00 83 GLY A C 1
ATOM 639 O O . GLY A 1 83 ? 13.505 16.512 35.490 1.00 77.00 83 GLY A O 1
ATOM 640 N N . ALA A 1 84 ? 15.282 16.150 36.821 1.00 77.94 84 ALA A N 1
ATOM 641 C CA . ALA A 1 84 ? 15.579 14.816 36.308 1.00 77.94 84 ALA A CA 1
ATOM 642 C C . ALA A 1 84 ? 14.430 13.825 36.555 1.00 77.94 84 ALA A C 1
ATOM 644 O O . ALA A 1 84 ? 14.116 13.037 35.667 1.00 77.94 84 ALA A O 1
ATOM 645 N N . MET A 1 85 ? 13.758 13.884 37.710 1.00 82.44 85 MET A N 1
ATOM 646 C CA . MET A 1 85 ? 12.600 13.027 37.990 1.00 82.44 85 MET A CA 1
ATOM 647 C C . MET A 1 85 ? 11.395 13.353 37.103 1.00 82.44 85 MET A C 1
ATOM 649 O O . MET A 1 85 ? 10.790 12.438 36.550 1.00 82.44 85 MET A O 1
ATOM 653 N N . ILE A 1 86 ? 11.050 14.633 36.931 1.00 82.88 86 ILE A N 1
ATOM 654 C CA . ILE A 1 86 ? 9.889 15.033 36.121 1.00 82.88 86 ILE A CA 1
ATOM 655 C C . ILE A 1 86 ? 10.134 14.724 34.645 1.00 82.88 86 ILE A C 1
ATOM 657 O O . ILE A 1 86 ? 9.284 14.119 33.996 1.00 82.88 86 ILE A O 1
ATOM 661 N N . PHE A 1 87 ? 11.295 15.102 34.112 1.00 76.31 87 PHE A N 1
ATOM 662 C CA . PHE A 1 87 ? 11.586 14.881 32.699 1.00 76.31 87 PHE A CA 1
ATOM 663 C C . PHE A 1 87 ? 11.970 13.437 32.390 1.00 76.31 87 PHE A C 1
ATOM 665 O O . PHE A 1 87 ? 11.544 12.926 31.362 1.00 76.31 87 PHE A O 1
ATOM 672 N N . GLY A 1 88 ? 12.732 12.766 33.255 1.00 78.56 88 GLY A N 1
ATOM 673 C CA . GLY A 1 88 ? 13.097 11.359 33.079 1.00 78.56 88 GLY A CA 1
ATOM 674 C C . GLY A 1 88 ? 11.910 10.420 33.293 1.00 78.56 88 GLY A C 1
ATOM 675 O O . GLY A 1 88 ? 11.671 9.527 32.487 1.00 78.56 88 GLY A O 1
ATOM 676 N N . GLY A 1 89 ? 11.109 10.655 34.336 1.00 81.38 89 GLY A N 1
ATOM 677 C CA . GLY A 1 89 ? 9.870 9.909 34.565 1.00 81.38 89 GLY A CA 1
ATOM 678 C C . GLY A 1 89 ? 8.813 10.213 33.503 1.00 81.38 89 GLY A C 1
ATOM 679 O O . GLY A 1 89 ? 8.186 9.297 32.974 1.00 81.38 89 GLY A O 1
ATOM 680 N N . GLY A 1 90 ? 8.654 11.487 33.137 1.00 79.81 90 GLY A N 1
ATOM 681 C CA . GLY A 1 90 ? 7.738 11.927 32.087 1.00 79.81 90 GLY A CA 1
ATOM 682 C C . GLY A 1 90 ? 8.109 11.387 30.707 1.00 79.81 90 GLY A C 1
ATOM 683 O O . GLY A 1 90 ? 7.226 10.920 29.994 1.00 79.81 90 GLY A O 1
ATOM 684 N N . SER A 1 91 ? 9.394 11.378 30.339 1.00 76.25 91 SER A N 1
ATOM 685 C CA . SER A 1 91 ? 9.849 10.801 29.069 1.00 76.25 91 SER A CA 1
ATOM 686 C C . SER A 1 91 ? 9.688 9.284 29.046 1.00 76.25 91 SER A C 1
ATOM 688 O O . SER A 1 91 ? 9.238 8.752 28.037 1.00 76.25 91 SER A O 1
ATOM 690 N N . LEU A 1 92 ? 9.957 8.587 30.156 1.00 76.19 92 LEU A N 1
ATOM 691 C CA . LEU A 1 92 ? 9.731 7.146 30.258 1.00 76.19 92 LEU A CA 1
ATOM 692 C C . LEU A 1 92 ? 8.244 6.805 30.106 1.00 76.19 92 LEU A C 1
ATOM 694 O O . LEU A 1 92 ? 7.892 5.916 29.334 1.00 76.19 92 LEU A O 1
ATOM 698 N N . LEU A 1 93 ? 7.359 7.530 30.796 1.00 78.88 93 LEU A N 1
ATOM 699 C CA . LEU A 1 93 ? 5.911 7.358 30.663 1.00 78.88 93 LEU A CA 1
ATOM 700 C C . LEU A 1 93 ? 5.413 7.744 29.271 1.00 78.88 93 LEU A C 1
ATOM 702 O O . LEU A 1 93 ? 4.528 7.077 28.744 1.00 78.88 93 LEU A O 1
ATOM 706 N N . PHE A 1 94 ? 5.995 8.770 28.650 1.00 75.88 94 PHE A N 1
ATOM 707 C CA . PHE A 1 94 ? 5.700 9.131 27.270 1.00 75.88 94 PHE A CA 1
ATOM 708 C C . PHE A 1 94 ? 6.127 8.018 26.315 1.00 75.88 94 PHE A C 1
ATOM 710 O O . PHE A 1 94 ? 5.323 7.606 25.498 1.00 75.88 94 PHE A O 1
ATOM 717 N N . VAL A 1 95 ? 7.328 7.452 26.449 1.00 75.00 95 VAL A N 1
ATOM 718 C CA . VAL A 1 95 ? 7.784 6.328 25.617 1.00 75.00 95 VAL A CA 1
ATOM 719 C C . VAL A 1 95 ? 6.919 5.086 25.846 1.00 75.00 95 VAL A C 1
ATOM 721 O O . VAL A 1 95 ? 6.511 4.451 24.878 1.00 75.00 95 VAL A O 1
ATOM 724 N N . LEU A 1 96 ? 6.570 4.751 27.091 1.00 73.88 96 LEU A N 1
ATOM 725 C CA . LEU A 1 96 ? 5.713 3.601 27.422 1.00 73.88 96 LEU A CA 1
ATOM 726 C C . LEU A 1 96 ? 4.245 3.796 26.997 1.00 73.88 96 LEU A C 1
ATOM 728 O O . LEU A 1 96 ? 3.585 2.847 26.577 1.00 73.88 96 LEU A O 1
ATOM 732 N N . GLY A 1 97 ? 3.719 5.017 27.090 1.00 71.44 97 GLY A N 1
ATOM 733 C CA . GLY A 1 97 ? 2.366 5.361 26.653 1.00 71.44 97 GLY A CA 1
ATOM 734 C C . GLY A 1 97 ? 2.266 5.477 25.134 1.00 71.44 97 GLY A C 1
ATOM 735 O O . GLY A 1 97 ? 1.360 4.914 24.522 1.00 71.44 97 GLY A O 1
ATOM 736 N N . PHE A 1 98 ? 3.241 6.139 24.513 1.00 67.25 98 PHE A N 1
ATOM 737 C CA . PHE A 1 98 ? 3.347 6.281 23.067 1.00 67.25 98 PHE A CA 1
ATOM 738 C C . PHE A 1 98 ? 3.625 4.936 22.401 1.00 67.25 98 PHE A C 1
ATOM 740 O O . PHE A 1 98 ? 3.037 4.666 21.371 1.00 67.25 98 PHE A O 1
ATOM 747 N N . SER A 1 99 ? 4.420 4.038 22.987 1.00 59.12 99 SER A N 1
ATOM 748 C CA . SER A 1 99 ? 4.609 2.685 22.432 1.00 59.12 99 SER A CA 1
ATOM 749 C C . SER A 1 99 ? 3.333 1.839 22.469 1.00 59.12 99 SER A C 1
ATOM 751 O O . SER A 1 99 ? 3.062 1.123 21.507 1.00 59.12 99 SER A O 1
ATOM 753 N N . ARG A 1 100 ? 2.501 1.965 23.513 1.00 57.88 100 ARG A N 1
ATOM 754 C CA . ARG A 1 100 ? 1.193 1.287 23.563 1.00 57.88 100 ARG A CA 1
ATOM 755 C C . ARG A 1 100 ? 0.180 1.884 22.582 1.00 57.88 100 ARG A C 1
ATOM 757 O O . ARG A 1 100 ? -0.498 1.128 21.901 1.00 57.88 100 ARG A O 1
ATOM 764 N N . GLY A 1 101 ? 0.112 3.211 22.456 1.00 52.78 101 GLY A N 1
ATOM 765 C CA . GLY A 1 101 ? -0.827 3.880 21.541 1.00 52.78 101 GLY A CA 1
ATOM 766 C C . GLY A 1 101 ? -0.395 3.879 20.067 1.00 52.78 101 GLY A C 1
ATOM 767 O O . GLY A 1 101 ? -1.219 3.729 19.168 1.00 52.78 101 GLY A O 1
ATOM 768 N N . ALA A 1 102 ? 0.903 4.008 19.795 1.00 51.19 102 ALA A N 1
ATOM 769 C CA . ALA A 1 102 ? 1.459 3.994 18.445 1.00 51.19 102 ALA A CA 1
ATOM 770 C C . ALA A 1 102 ? 1.638 2.570 17.901 1.00 51.19 102 ALA A C 1
ATOM 772 O O . ALA A 1 102 ? 1.601 2.387 16.689 1.00 51.19 102 ALA A O 1
ATOM 773 N N . GLY A 1 103 ? 1.780 1.552 18.757 1.00 42.94 103 GLY A N 1
ATOM 774 C CA . GLY A 1 103 ? 1.860 0.154 18.324 1.00 42.94 103 GLY A CA 1
ATOM 775 C C . GLY A 1 103 ? 0.602 -0.317 17.586 1.00 42.94 103 GLY A C 1
ATOM 776 O O . GLY A 1 103 ? 0.709 -0.931 16.526 1.00 42.94 103 GLY A O 1
ATOM 777 N N . GLU A 1 104 ? -0.587 0.042 18.080 1.00 49.59 104 GLU A N 1
ATOM 778 C CA . GLU A 1 104 ? -1.860 -0.307 17.428 1.00 49.59 104 GLU A CA 1
ATOM 779 C C . GLU A 1 104 ? -2.185 0.591 16.217 1.00 49.59 104 GLU A C 1
ATOM 781 O O . GLU A 1 104 ? -2.734 0.115 15.220 1.00 49.59 104 GLU A O 1
ATOM 786 N N . GLY A 1 105 ? -1.806 1.876 16.253 1.00 46.00 105 GLY A N 1
ATOM 787 C CA . GLY A 1 105 ? -2.129 2.842 15.191 1.00 46.00 105 GLY A CA 1
ATOM 788 C C . GLY A 1 105 ? -1.115 2.939 14.042 1.00 46.00 105 GLY A C 1
ATOM 789 O O . GLY A 1 105 ? -1.504 3.144 12.897 1.00 46.00 105 GLY A O 1
ATOM 790 N N . ILE A 1 106 ? 0.183 2.784 14.317 1.00 47.66 106 ILE A N 1
ATOM 791 C CA . ILE A 1 106 ? 1.261 2.938 13.322 1.00 47.66 106 ILE A CA 1
ATOM 792 C C . ILE A 1 106 ? 1.667 1.583 12.733 1.00 47.66 106 ILE A C 1
ATOM 794 O O . ILE A 1 106 ? 2.019 1.516 11.557 1.00 47.66 106 ILE A O 1
ATOM 798 N N . GLY A 1 107 ? 1.546 0.487 13.490 1.00 44.31 107 GLY A N 1
ATOM 799 C CA . GLY A 1 107 ? 1.826 -0.860 12.981 1.00 44.31 107 GLY A CA 1
ATOM 800 C C . GLY A 1 107 ? 0.948 -1.231 11.780 1.00 44.31 107 GLY A C 1
ATOM 801 O O . GLY A 1 107 ? 1.447 -1.757 10.790 1.00 44.31 107 GLY A O 1
ATOM 802 N N . SER A 1 108 ? -0.335 -0.859 11.812 1.00 48.19 108 SER A N 1
ATOM 803 C CA . SER A 1 108 ? -1.276 -1.063 10.701 1.00 48.19 108 SER A CA 1
ATOM 804 C C . SER A 1 108 ? -1.037 -0.130 9.504 1.00 48.19 108 SER A C 1
ATOM 806 O O . SER A 1 108 ? -1.403 -0.480 8.382 1.00 48.19 108 SER A O 1
ATOM 808 N N . PHE A 1 109 ? -0.391 1.022 9.722 1.00 50.44 109 PHE A N 1
ATOM 809 C CA . PHE A 1 109 ? -0.108 2.021 8.687 1.00 50.44 109 PHE A CA 1
ATOM 810 C C . PHE A 1 109 ? 1.255 1.811 8.005 1.00 50.44 109 PHE A C 1
ATOM 812 O O . PHE A 1 109 ? 1.383 2.054 6.807 1.00 50.44 109 PHE A O 1
ATOM 819 N N . LEU A 1 110 ? 2.269 1.331 8.738 1.00 41.91 110 LEU A N 1
ATOM 820 C CA . LEU A 1 110 ? 3.609 1.058 8.201 1.00 41.91 110 LEU A CA 1
ATOM 821 C C . LEU A 1 110 ? 3.794 -0.396 7.747 1.00 41.91 110 LEU A C 1
ATOM 823 O O . LEU A 1 110 ? 4.549 -0.643 6.810 1.00 41.91 110 LEU A O 1
ATOM 827 N N . HIS A 1 111 ? 3.089 -1.355 8.352 1.00 48.03 111 HIS A N 1
ATOM 828 C CA . HIS A 1 111 ? 3.177 -2.770 7.990 1.00 48.03 111 HIS A CA 1
ATOM 829 C C . HIS A 1 111 ? 1.792 -3.436 8.048 1.00 48.03 111 HIS A C 1
ATOM 831 O O . HIS A 1 111 ? 1.509 -4.182 8.989 1.00 48.03 111 HIS A O 1
ATOM 837 N N . PRO A 1 112 ? 0.910 -3.227 7.049 1.00 47.56 112 PRO A N 1
ATOM 838 C CA . PRO A 1 112 ? -0.309 -4.017 6.933 1.00 47.56 112 PRO A CA 1
ATOM 839 C C . PRO A 1 112 ? 0.094 -5.468 6.673 1.00 47.56 112 PRO A C 1
ATOM 841 O O . PRO A 1 112 ? 0.372 -5.811 5.532 1.00 47.56 112 PRO A O 1
ATOM 844 N N . GLN A 1 113 ? 0.205 -6.265 7.743 1.00 43.88 113 GLN A N 1
ATOM 845 C CA . GLN A 1 113 ? 0.513 -7.698 7.776 1.00 43.88 113 GLN A CA 1
ATOM 846 C C . GLN A 1 113 ? 1.069 -8.231 6.454 1.00 43.88 113 GLN A C 1
ATOM 848 O O . GLN A 1 113 ? 0.397 -8.961 5.719 1.00 43.88 113 GLN A O 1
ATOM 853 N N . ALA A 1 114 ? 2.302 -7.825 6.145 1.00 44.91 114 ALA A N 1
ATOM 854 C CA . ALA A 1 114 ? 3.105 -8.535 5.178 1.00 44.91 114 ALA A CA 1
ATOM 855 C C . ALA A 1 114 ? 3.449 -9.860 5.858 1.00 44.91 114 ALA A C 1
ATOM 857 O O . ALA A 1 114 ? 4.466 -10.004 6.530 1.00 44.91 114 ALA A O 1
ATOM 858 N N . GLU A 1 115 ? 2.528 -10.814 5.734 1.00 44.38 115 GLU A N 1
ATOM 859 C CA . GLU A 1 115 ? 2.862 -12.218 5.544 1.00 44.38 115 GLU A CA 1
ATOM 860 C C . GLU A 1 115 ? 4.220 -12.241 4.827 1.00 44.38 115 GLU A C 1
ATOM 862 O O . GLU A 1 115 ? 4.368 -11.536 3.824 1.00 44.38 115 GLU A O 1
ATOM 867 N N . TYR A 1 116 ? 5.233 -12.898 5.409 1.00 45.31 116 TYR A N 1
ATOM 868 C CA . TYR A 1 116 ? 6.581 -13.027 4.837 1.00 45.31 116 TYR A CA 1
ATOM 869 C C . TYR A 1 116 ? 6.453 -13.821 3.525 1.00 45.31 116 TYR A C 1
ATOM 871 O O . TYR A 1 116 ? 6.741 -15.011 3.435 1.00 45.31 116 TYR A O 1
ATOM 879 N N . GLN A 1 117 ? 5.899 -13.162 2.514 1.00 50.56 117 GLN A N 1
ATOM 880 C CA . GLN A 1 117 ? 5.731 -13.645 1.169 1.00 50.56 117 GLN A CA 1
ATOM 881 C C . GLN A 1 117 ? 7.129 -13.714 0.584 1.00 50.56 117 GLN A C 1
ATOM 883 O O . GLN A 1 117 ? 7.951 -12.824 0.811 1.00 50.56 117 GLN A O 1
ATOM 888 N N . ARG A 1 118 ? 7.379 -14.819 -0.117 1.00 61.69 118 ARG A N 1
ATOM 889 C CA . ARG A 1 118 ? 8.523 -15.090 -0.988 1.00 61.69 118 ARG A CA 1
ATOM 890 C C . ARG A 1 118 ? 9.341 -13.827 -1.273 1.00 61.69 118 ARG A C 1
ATOM 892 O O . ARG A 1 118 ? 8.860 -12.909 -1.932 1.00 61.69 118 ARG A O 1
ATOM 899 N N . GLY A 1 119 ? 10.551 -13.767 -0.719 1.00 72.69 119 GLY A N 1
ATOM 900 C CA . GLY A 1 119 ? 11.396 -12.589 -0.846 1.00 72.69 119 GLY A CA 1
ATOM 901 C C . GLY A 1 119 ? 11.761 -12.370 -2.308 1.00 72.69 119 GLY A C 1
ATOM 902 O O . GLY A 1 119 ? 12.636 -13.063 -2.822 1.00 72.69 119 GLY A O 1
ATOM 903 N N . TYR A 1 120 ? 11.124 -11.394 -2.955 1.00 90.69 120 TYR A N 1
ATOM 904 C CA . TYR A 1 120 ? 11.528 -10.834 -4.248 1.00 90.69 120 TYR A CA 1
ATOM 905 C C . TYR A 1 120 ? 12.815 -10.010 -4.085 1.00 90.69 120 TYR A C 1
ATOM 907 O O . TYR A 1 120 ? 12.922 -8.876 -4.537 1.00 90.69 120 TYR A O 1
ATOM 915 N N . SER A 1 121 ? 13.799 -10.554 -3.363 1.00 91.56 121 SER A N 1
ATOM 916 C CA . SER A 1 121 ? 15.001 -9.843 -2.927 1.00 91.56 121 SER A CA 1
ATOM 917 C C . SER A 1 121 ? 15.829 -9.367 -4.114 1.00 91.56 121 SER A C 1
ATOM 919 O O . SER A 1 121 ? 16.442 -8.301 -4.063 1.00 91.56 121 SER A O 1
ATOM 921 N N . ARG A 1 122 ? 15.809 -10.127 -5.214 1.00 94.81 122 ARG A N 1
ATOM 922 C CA . ARG A 1 122 ? 16.448 -9.744 -6.470 1.00 94.81 122 ARG A CA 1
ATOM 923 C C . ARG A 1 122 ? 15.746 -8.543 -7.096 1.00 94.81 122 ARG A C 1
ATOM 925 O O . ARG A 1 122 ? 16.424 -7.584 -7.456 1.00 94.81 122 ARG A O 1
ATOM 932 N N . GLU A 1 123 ? 14.426 -8.568 -7.205 1.00 97.06 123 GLU A N 1
ATOM 933 C CA . GLU A 1 123 ? 13.619 -7.481 -7.763 1.00 97.06 123 GLU A CA 1
ATOM 934 C C . GLU A 1 123 ? 13.724 -6.224 -6.898 1.00 97.06 123 GLU A C 1
ATOM 936 O O . GLU A 1 123 ? 13.988 -5.140 -7.412 1.00 97.06 123 GLU A O 1
ATOM 941 N N . ASP A 1 124 ? 13.639 -6.379 -5.579 1.00 94.44 124 ASP A N 1
ATOM 942 C CA . ASP A 1 124 ? 13.805 -5.293 -4.617 1.00 94.44 124 ASP A CA 1
ATOM 943 C C . ASP A 1 124 ? 15.213 -4.677 -4.720 1.00 94.44 124 ASP A C 1
ATOM 945 O O . ASP A 1 124 ? 15.357 -3.455 -4.672 1.00 94.44 124 ASP A O 1
ATOM 949 N N . SER A 1 125 ? 16.256 -5.488 -4.955 1.00 96.00 125 SER A N 1
ATOM 950 C CA . SER A 1 125 ? 17.621 -4.988 -5.199 1.00 96.00 125 SER A CA 1
ATOM 951 C C . SER A 1 125 ? 17.776 -4.244 -6.531 1.00 96.00 125 SER A C 1
ATOM 953 O O . SER A 1 125 ? 18.635 -3.370 -6.655 1.00 96.00 125 SER A O 1
ATOM 955 N N . LEU A 1 126 ? 16.978 -4.583 -7.548 1.00 97.25 126 LEU A N 1
ATOM 956 C CA . LEU A 1 126 ? 16.941 -3.857 -8.821 1.00 97.25 126 LEU A CA 1
ATOM 957 C C . LEU A 1 126 ? 16.278 -2.491 -8.614 1.00 97.25 126 LEU A C 1
ATOM 959 O O . LEU A 1 126 ? 16.876 -1.472 -8.953 1.00 97.25 126 LEU A O 1
ATOM 963 N N . VAL A 1 127 ? 15.127 -2.459 -7.933 1.00 96.94 127 VAL A N 1
ATOM 964 C CA . VAL A 1 127 ? 14.435 -1.212 -7.566 1.00 96.94 127 VAL A CA 1
ATOM 965 C C . VAL A 1 127 ? 15.329 -0.311 -6.711 1.00 96.94 127 VAL A C 1
ATOM 967 O O . VAL A 1 127 ? 15.437 0.880 -6.990 1.00 96.94 127 VAL A O 1
ATOM 970 N N . ALA A 1 128 ? 16.021 -0.865 -5.712 1.00 94.81 128 ALA A N 1
ATOM 971 C CA . ALA A 1 128 ? 16.926 -0.106 -4.847 1.00 94.81 128 ALA A CA 1
ATOM 972 C C . ALA A 1 128 ? 18.117 0.512 -5.604 1.00 94.81 128 ALA A C 1
ATOM 974 O O . ALA A 1 128 ? 18.628 1.553 -5.198 1.00 94.81 128 ALA A O 1
ATOM 975 N N . ARG A 1 129 ? 18.542 -0.099 -6.719 1.00 97.00 129 ARG A N 1
ATOM 976 C CA . ARG A 1 129 ? 19.573 0.443 -7.622 1.00 97.00 129 ARG A CA 1
ATOM 977 C C . ARG A 1 129 ? 19.028 1.446 -8.644 1.00 97.00 129 ARG A C 1
ATOM 979 O O . ARG A 1 129 ? 19.805 1.973 -9.433 1.00 97.00 129 ARG A O 1
ATOM 986 N N . GLY A 1 130 ? 17.719 1.700 -8.649 1.00 96.38 130 GLY A N 1
ATOM 987 C CA . GLY A 1 130 ? 17.048 2.535 -9.645 1.00 96.38 130 GLY A CA 1
ATOM 988 C C . GLY A 1 130 ? 16.764 1.825 -10.973 1.00 96.38 130 GLY A C 1
ATOM 989 O O . GLY A 1 130 ? 16.237 2.453 -11.886 1.00 96.38 130 GLY A O 1
ATOM 990 N N . ASP A 1 131 ? 17.059 0.526 -11.089 1.00 97.88 131 ASP A N 1
ATOM 991 C CA . ASP A 1 131 ? 16.763 -0.280 -12.280 1.00 97.88 131 ASP A CA 1
ATOM 992 C C . ASP A 1 131 ? 15.312 -0.789 -12.240 1.00 97.88 131 ASP A C 1
ATOM 994 O O . ASP A 1 131 ? 15.025 -1.973 -12.032 1.00 97.88 131 ASP A O 1
ATOM 998 N N . VAL A 1 132 ? 14.376 0.153 -12.381 1.00 97.62 132 VAL A N 1
ATOM 999 C CA . VAL A 1 132 ? 12.930 -0.116 -12.358 1.00 97.62 132 VAL A CA 1
ATOM 1000 C C . VAL A 1 132 ? 12.519 -1.008 -13.532 1.00 97.62 132 VAL A C 1
ATOM 1002 O O . VAL A 1 132 ? 11.746 -1.947 -13.342 1.00 97.62 132 VAL A O 1
ATOM 1005 N N . ASP A 1 133 ? 13.079 -0.780 -14.721 1.00 97.88 133 ASP A N 1
ATOM 1006 C CA . ASP A 1 133 ? 12.781 -1.578 -15.915 1.00 97.88 133 ASP A CA 1
ATOM 1007 C C . ASP A 1 133 ? 13.263 -3.025 -15.768 1.00 97.88 133 ASP A C 1
ATOM 1009 O O . ASP A 1 133 ? 12.546 -3.964 -16.129 1.00 97.88 133 ASP A O 1
ATOM 1013 N N . GLY A 1 134 ? 14.461 -3.233 -15.211 1.00 97.75 134 GLY A N 1
ATOM 1014 C CA . GLY A 1 134 ? 14.984 -4.560 -14.902 1.00 97.75 134 GLY A CA 1
ATOM 1015 C C . GLY A 1 134 ? 14.119 -5.299 -13.882 1.00 97.75 134 GLY A C 1
ATOM 1016 O O . GLY A 1 134 ? 13.841 -6.490 -14.057 1.00 97.75 134 GLY A O 1
ATOM 1017 N N . ALA A 1 135 ? 13.636 -4.598 -12.852 1.00 98.06 135 ALA A N 1
ATOM 1018 C CA . ALA A 1 135 ? 12.710 -5.164 -11.875 1.00 98.06 135 ALA A CA 1
ATOM 1019 C C . ALA A 1 135 ? 11.369 -5.562 -12.515 1.00 98.06 135 ALA A C 1
ATOM 1021 O O . ALA A 1 135 ? 10.911 -6.687 -12.316 1.00 98.06 135 ALA A O 1
ATOM 1022 N N . LEU A 1 136 ? 10.770 -4.690 -13.335 1.00 97.88 136 LEU A N 1
ATOM 1023 C CA . LEU A 1 136 ? 9.509 -4.967 -14.035 1.00 97.88 136 LEU A CA 1
ATOM 1024 C C . LEU A 1 136 ? 9.626 -6.149 -15.001 1.00 97.88 136 LEU A C 1
ATOM 1026 O O . LEU A 1 136 ? 8.747 -7.010 -15.015 1.00 97.88 136 LEU A O 1
ATOM 1030 N N . LYS A 1 137 ? 10.732 -6.250 -15.751 1.00 97.94 137 LYS A N 1
ATOM 1031 C CA . LYS A 1 137 ? 11.015 -7.421 -16.597 1.00 97.94 137 LYS A CA 1
ATOM 1032 C C . LYS A 1 137 ? 11.111 -8.702 -15.775 1.00 97.94 137 LYS A C 1
ATOM 1034 O O . LYS A 1 137 ? 10.565 -9.722 -16.176 1.00 97.94 137 LYS A O 1
ATOM 1039 N N . SER A 1 138 ? 11.770 -8.650 -14.618 1.00 97.69 138 SER A N 1
ATOM 1040 C CA . SER A 1 138 ? 11.869 -9.811 -13.732 1.00 97.69 138 SER A CA 1
ATOM 1041 C C . SER A 1 138 ? 10.503 -10.236 -13.190 1.00 97.69 138 SER A C 1
ATOM 1043 O O . SER A 1 138 ? 10.160 -11.415 -13.246 1.00 97.69 138 SER A O 1
ATOM 1045 N N . PHE A 1 139 ? 9.681 -9.280 -12.744 1.00 97.50 139 PHE A N 1
ATOM 1046 C CA . PHE A 1 139 ? 8.311 -9.567 -12.322 1.00 97.50 139 PHE A CA 1
ATOM 1047 C C . PHE A 1 139 ? 7.465 -10.159 -13.454 1.00 97.50 139 PHE A C 1
ATOM 1049 O O . PHE A 1 139 ? 6.694 -11.078 -13.195 1.00 97.50 139 PHE A O 1
ATOM 1056 N N . ALA A 1 140 ? 7.620 -9.686 -14.696 1.00 97.12 140 ALA A N 1
ATOM 1057 C CA . ALA A 1 140 ? 6.933 -10.263 -15.851 1.00 97.12 140 ALA A CA 1
ATOM 1058 C C . ALA A 1 140 ? 7.319 -11.737 -16.057 1.00 97.12 140 ALA A C 1
ATOM 1060 O O . ALA A 1 140 ? 6.433 -12.583 -16.134 1.00 97.12 140 ALA A O 1
ATOM 1061 N N . THR A 1 141 ? 8.615 -12.066 -16.020 1.00 97.81 141 THR A N 1
ATOM 1062 C CA . THR A 1 141 ? 9.093 -13.456 -16.113 1.00 97.81 141 THR A CA 1
ATOM 1063 C C . THR A 1 141 ? 8.526 -14.339 -14.999 1.00 97.81 141 THR A C 1
ATOM 1065 O O . THR A 1 141 ? 8.110 -15.468 -15.252 1.00 97.81 141 THR A O 1
ATOM 1068 N N . ILE A 1 142 ? 8.477 -13.840 -13.758 1.00 96.31 142 ILE A N 1
ATOM 1069 C CA . ILE A 1 142 ? 7.897 -14.595 -12.637 1.00 96.31 142 ILE A CA 1
ATOM 1070 C C . ILE A 1 142 ? 6.384 -14.772 -12.841 1.00 96.31 142 ILE A C 1
ATOM 1072 O O . ILE A 1 142 ? 5.865 -15.858 -12.609 1.00 96.31 142 ILE A O 1
ATOM 1076 N N . ALA A 1 143 ? 5.677 -13.742 -13.311 1.00 95.88 143 ALA A N 1
ATOM 1077 C CA . ALA A 1 143 ? 4.236 -13.798 -13.558 1.00 95.88 143 ALA A CA 1
ATOM 1078 C C . ALA A 1 143 ? 3.856 -14.720 -14.732 1.00 95.88 143 ALA A C 1
ATOM 1080 O O . ALA A 1 143 ? 2.733 -15.225 -14.765 1.00 95.88 143 ALA A O 1
ATOM 1081 N N . GLU A 1 144 ? 4.762 -14.926 -15.690 1.00 96.50 144 GLU A N 1
ATOM 1082 C CA . GLU A 1 144 ? 4.630 -15.928 -16.755 1.00 96.50 144 GLU A CA 1
ATOM 1083 C C . GLU A 1 144 ? 4.869 -17.347 -16.229 1.00 96.50 144 GLU A C 1
ATOM 1085 O O . GLU A 1 144 ? 4.120 -18.262 -16.568 1.00 96.50 144 GLU A O 1
ATOM 1090 N N . ALA A 1 145 ? 5.883 -17.530 -15.378 1.00 96.44 145 ALA A N 1
ATOM 1091 C CA . ALA A 1 145 ? 6.191 -18.821 -14.765 1.00 96.44 145 ALA A CA 1
ATOM 1092 C C . ALA A 1 145 ? 5.134 -19.259 -13.737 1.00 96.44 145 ALA A C 1
ATOM 1094 O O . ALA A 1 145 ? 4.893 -20.452 -13.560 1.00 96.44 145 ALA A O 1
ATOM 1095 N N . GLU A 1 146 ? 4.496 -18.299 -13.067 1.00 94.75 146 GLU A N 1
ATOM 1096 C CA . GLU A 1 146 ? 3.509 -18.528 -12.014 1.00 94.75 146 GLU A CA 1
ATOM 1097 C C . GLU A 1 146 ? 2.233 -17.702 -12.271 1.00 94.75 146 GLU A C 1
ATOM 1099 O O . GLU A 1 146 ? 1.993 -16.701 -11.588 1.00 94.75 146 GLU A O 1
ATOM 1104 N N . PRO A 1 147 ? 1.381 -18.100 -13.239 1.00 93.50 147 PRO A N 1
ATOM 1105 C CA . PRO A 1 147 ? 0.207 -17.315 -13.631 1.00 93.50 147 PRO A 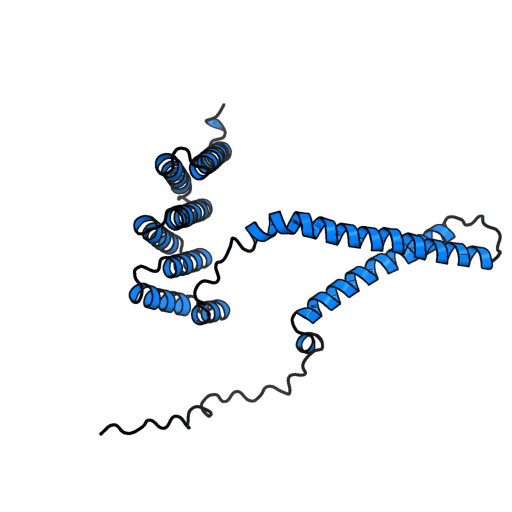CA 1
ATOM 1106 C C . PRO A 1 147 ? -0.786 -17.053 -12.492 1.00 93.50 147 PRO A C 1
ATOM 1108 O O . PRO A 1 147 ? -1.381 -15.976 -12.435 1.00 93.50 147 PRO A O 1
ATOM 1111 N N . ASP A 1 148 ? -0.912 -18.008 -11.568 1.00 91.38 148 ASP A N 1
ATOM 1112 C CA . ASP A 1 148 ? -1.827 -17.949 -10.422 1.00 91.38 148 ASP A CA 1
ATOM 1113 C C . ASP A 1 148 ? -1.288 -17.094 -9.262 1.00 91.38 148 ASP A C 1
ATOM 1115 O O . ASP A 1 148 ? -2.008 -16.801 -8.303 1.00 91.38 148 ASP A O 1
ATOM 1119 N N . ASN A 1 149 ? -0.018 -16.682 -9.324 1.00 91.56 149 ASN A N 1
ATOM 1120 C CA . ASN A 1 149 ? 0.611 -15.895 -8.275 1.00 91.56 149 ASN A CA 1
ATOM 1121 C C . ASN A 1 149 ? 0.252 -14.407 -8.425 1.00 91.56 149 ASN A C 1
ATOM 1123 O O . ASN A 1 149 ? 0.946 -13.609 -9.064 1.00 91.56 149 ASN A O 1
ATOM 1127 N N . VAL A 1 150 ? -0.862 -14.029 -7.799 1.00 94.06 150 VAL A N 1
ATOM 1128 C CA . VAL A 1 150 ? -1.364 -12.649 -7.790 1.00 94.06 150 VAL A CA 1
ATOM 1129 C C . VAL A 1 150 ? -0.425 -11.667 -7.084 1.00 94.06 150 VAL A C 1
ATOM 1131 O O . VAL A 1 150 ? -0.419 -10.487 -7.440 1.00 94.06 150 VAL A O 1
ATOM 1134 N N . ASP A 1 151 ? 0.411 -12.128 -6.146 1.00 92.81 151 ASP A N 1
ATOM 1135 C CA . ASP A 1 151 ? 1.311 -11.262 -5.375 1.00 92.81 151 ASP A CA 1
ATOM 1136 C C . ASP A 1 151 ? 2.364 -10.601 -6.273 1.00 92.81 151 ASP A C 1
ATOM 1138 O O . ASP A 1 151 ? 2.635 -9.407 -6.139 1.00 92.81 151 ASP A O 1
ATOM 1142 N N . VAL A 1 152 ? 2.910 -11.346 -7.241 1.00 95.25 152 VAL A N 1
ATOM 1143 C CA . VAL A 1 152 ? 3.879 -10.836 -8.233 1.00 95.25 152 VAL A CA 1
ATOM 1144 C C . VAL A 1 152 ? 3.276 -9.670 -9.012 1.00 95.25 152 VAL A C 1
ATOM 1146 O O . VAL A 1 152 ? 3.902 -8.625 -9.194 1.00 95.25 152 VAL A O 1
ATOM 1149 N N . ARG A 1 153 ? 2.021 -9.827 -9.442 1.00 96.56 153 ARG A N 1
ATOM 1150 C CA . ARG A 1 153 ? 1.304 -8.822 -10.233 1.00 96.56 153 ARG A CA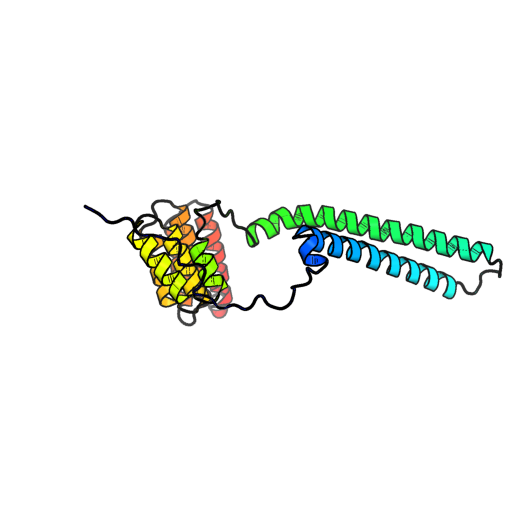 1
ATOM 1151 C C . ARG A 1 153 ? 0.946 -7.600 -9.397 1.00 96.56 153 ARG A C 1
ATOM 1153 O O . ARG A 1 153 ? 1.043 -6.488 -9.906 1.00 96.56 153 ARG A O 1
ATOM 1160 N N . LEU A 1 154 ? 0.598 -7.780 -8.121 1.00 95.81 154 LEU A N 1
ATOM 1161 C CA . LEU A 1 154 ? 0.400 -6.672 -7.181 1.00 95.81 154 LEU A CA 1
ATOM 1162 C C . LEU A 1 154 ? 1.696 -5.880 -6.959 1.00 95.81 154 LEU A C 1
ATOM 1164 O O . LEU A 1 154 ? 1.667 -4.650 -6.958 1.00 95.81 154 LEU A O 1
ATOM 1168 N N . ARG A 1 155 ? 2.842 -6.562 -6.825 1.00 95.44 155 ARG A N 1
ATOM 1169 C CA . ARG A 1 155 ? 4.159 -5.912 -6.693 1.00 95.44 155 ARG A CA 1
ATOM 1170 C C . ARG A 1 155 ? 4.535 -5.125 -7.946 1.00 95.44 155 ARG A C 1
ATOM 1172 O O . ARG A 1 155 ? 4.930 -3.966 -7.830 1.00 95.44 155 ARG A O 1
ATOM 1179 N N . ALA A 1 156 ? 4.345 -5.709 -9.127 1.00 97.31 156 ALA A N 1
ATOM 1180 C CA . ALA A 1 156 ? 4.554 -5.014 -10.394 1.00 97.31 156 ALA A CA 1
ATOM 1181 C C . ALA A 1 156 ? 3.615 -3.802 -10.548 1.00 97.31 156 ALA A C 1
ATOM 1183 O O . ALA A 1 156 ? 4.063 -2.722 -10.931 1.00 97.31 156 ALA A O 1
ATOM 1184 N N . ALA A 1 157 ? 2.334 -3.941 -10.188 1.00 97.75 157 ALA A N 1
ATOM 1185 C CA . ALA A 1 157 ? 1.357 -2.852 -10.244 1.00 97.75 157 ALA A CA 1
ATOM 1186 C C . ALA A 1 157 ? 1.763 -1.673 -9.353 1.00 97.75 157 ALA A C 1
ATOM 1188 O O . ALA A 1 157 ? 1.666 -0.514 -9.763 1.00 97.75 157 ALA A O 1
ATOM 1189 N N . GLU A 1 158 ? 2.249 -1.962 -8.147 1.00 96.44 158 GLU A N 1
ATOM 1190 C CA . GLU A 1 158 ? 2.733 -0.945 -7.220 1.00 96.44 158 GLU A CA 1
ATOM 1191 C C . GLU A 1 158 ? 4.005 -0.260 -7.731 1.00 96.44 158 GLU A C 1
ATOM 1193 O O . GLU A 1 158 ? 4.155 0.954 -7.584 1.00 96.44 158 GLU A O 1
ATOM 1198 N N . LEU A 1 159 ? 4.902 -1.006 -8.380 1.00 97.12 159 LEU A N 1
ATOM 1199 C CA . LEU A 1 159 ? 6.094 -0.435 -9.001 1.00 97.12 159 LEU A CA 1
ATOM 1200 C C . LEU A 1 159 ? 5.734 0.501 -10.169 1.00 97.12 159 LEU A C 1
ATOM 1202 O O . LEU A 1 159 ? 6.235 1.624 -10.218 1.00 97.12 159 LEU A O 1
ATOM 1206 N N . HIS A 1 160 ? 4.796 0.104 -11.035 1.00 98.06 160 HIS A N 1
ATOM 1207 C CA . HIS A 1 160 ? 4.255 0.977 -12.084 1.00 98.06 160 HIS A CA 1
ATOM 1208 C C . HIS A 1 160 ? 3.615 2.247 -11.508 1.00 98.06 160 HIS A C 1
ATOM 1210 O O . HIS A 1 160 ? 3.875 3.342 -12.003 1.00 98.06 160 HIS A O 1
ATOM 1216 N N . ARG A 1 161 ? 2.841 2.129 -10.418 1.00 96.81 161 ARG A N 1
ATOM 1217 C CA . ARG A 1 161 ? 2.241 3.288 -9.736 1.00 96.81 161 ARG A CA 1
ATOM 1218 C C . ARG A 1 161 ? 3.305 4.275 -9.262 1.00 96.81 161 ARG A C 1
ATOM 1220 O O . ARG A 1 161 ? 3.154 5.476 -9.468 1.00 96.81 161 ARG A O 1
ATOM 1227 N N . LYS A 1 162 ? 4.372 3.780 -8.627 1.00 95.06 162 LYS A N 1
ATOM 1228 C CA . LYS A 1 162 ? 5.488 4.612 -8.145 1.00 95.06 162 LYS A CA 1
ATOM 1229 C C . LYS A 1 162 ? 6.235 5.304 -9.284 1.00 95.06 162 LYS A C 1
ATOM 1231 O O . LYS A 1 162 ? 6.708 6.418 -9.091 1.00 95.06 162 LYS A O 1
ATOM 1236 N N . ASN A 1 163 ? 6.291 4.682 -10.460 1.00 95.56 163 ASN A N 1
ATOM 1237 C CA . ASN A 1 163 ? 6.890 5.256 -11.665 1.00 95.56 163 ASN A CA 1
ATOM 1238 C C . ASN A 1 163 ? 5.916 6.127 -12.488 1.00 95.56 163 ASN A C 1
ATOM 1240 O O . ASN A 1 163 ? 6.190 6.445 -13.640 1.00 95.56 163 ASN A O 1
ATOM 1244 N N . SER A 1 16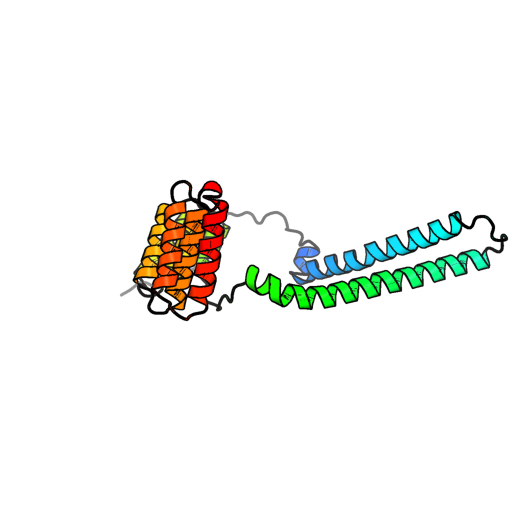4 ? 4.760 6.502 -11.924 1.00 95.38 164 SER A N 1
ATOM 1245 C CA . SER A 1 164 ? 3.698 7.271 -12.601 1.00 95.38 164 SER A CA 1
ATOM 1246 C C . SER A 1 164 ? 3.123 6.616 -13.870 1.00 95.38 164 SER A C 1
ATOM 1248 O O . SER A 1 164 ? 2.444 7.268 -14.660 1.00 95.38 164 SER A O 1
ATOM 1250 N N . SER A 1 165 ? 3.338 5.312 -14.058 1.00 96.69 165 SER A N 1
ATOM 1251 C CA . SER A 1 165 ? 2.760 4.502 -15.139 1.00 96.69 165 SER A CA 1
ATOM 1252 C C . SER A 1 165 ? 1.363 4.021 -14.724 1.00 96.69 165 SER A C 1
ATOM 1254 O O . SER A 1 165 ? 1.151 2.863 -14.345 1.00 96.69 165 SER A O 1
ATOM 1256 N N . PHE A 1 166 ? 0.413 4.959 -14.647 1.00 97.06 166 PHE A N 1
ATOM 1257 C CA . PHE A 1 166 ? -0.887 4.710 -14.017 1.00 97.06 166 PHE A CA 1
ATOM 1258 C C . PHE A 1 166 ? -1.784 3.746 -14.805 1.00 97.06 166 PHE A C 1
ATOM 1260 O O . PHE A 1 166 ? -2.498 2.958 -14.186 1.00 97.06 166 PHE A O 1
ATOM 1267 N N . GLU A 1 167 ? -1.743 3.750 -16.141 1.00 97.56 167 GLU A N 1
ATOM 1268 C CA . GLU A 1 167 ? -2.570 2.840 -16.950 1.00 97.56 167 GLU A CA 1
ATOM 1269 C C . GLU A 1 167 ? -2.088 1.393 -16.802 1.00 97.56 167 GLU A C 1
ATOM 1271 O O . GLU A 1 167 ? -2.899 0.494 -16.571 1.00 97.56 167 GLU A O 1
ATOM 1276 N N . GLU A 1 168 ? -0.774 1.171 -16.829 1.00 97.94 168 GLU A N 1
ATOM 1277 C CA . GLU A 1 168 ? -0.142 -0.132 -16.620 1.00 97.94 168 GLU A CA 1
ATOM 1278 C C . GLU A 1 168 ? -0.419 -0.656 -15.207 1.00 97.94 168 GLU A C 1
ATOM 1280 O O . GLU A 1 168 ? -0.823 -1.809 -15.026 1.00 97.94 168 GLU A O 1
ATOM 1285 N N . SER A 1 169 ? -0.293 0.215 -14.199 1.00 97.88 169 SER A N 1
ATOM 1286 C CA . SER A 1 169 ? -0.659 -0.108 -12.818 1.00 97.88 169 SER A CA 1
ATOM 1287 C C . SER A 1 169 ? -2.135 -0.513 -12.710 1.00 97.88 169 SER A C 1
ATOM 1289 O O . SER A 1 169 ? -2.466 -1.567 -12.157 1.00 97.88 169 SER A O 1
ATOM 1291 N N . ALA A 1 170 ? -3.038 0.270 -13.310 1.00 98.12 170 ALA A N 1
ATOM 1292 C CA . ALA A 1 170 ? -4.468 -0.019 -13.314 1.00 98.12 170 ALA A CA 1
ATOM 1293 C C . ALA A 1 170 ? -4.801 -1.310 -14.073 1.00 98.12 170 ALA A C 1
ATOM 1295 O O . ALA A 1 170 ? -5.729 -2.024 -13.693 1.00 98.12 170 ALA A O 1
ATOM 1296 N N . ALA A 1 171 ? -4.094 -1.622 -15.160 1.00 98.12 171 ALA A N 1
ATOM 1297 C CA . ALA A 1 171 ? -4.268 -2.866 -15.904 1.00 98.12 171 ALA A CA 1
ATOM 1298 C C . ALA A 1 171 ? -3.921 -4.084 -15.037 1.00 98.12 171 ALA A C 1
ATOM 1300 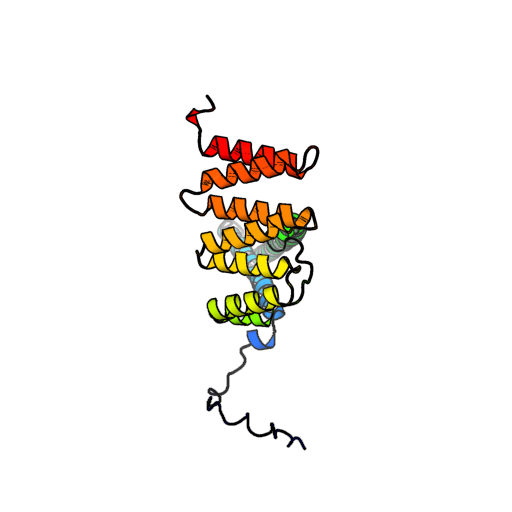O O . ALA A 1 171 ? -4.715 -5.024 -14.959 1.00 98.12 171 ALA A O 1
ATOM 1301 N N . LEU A 1 172 ? -2.800 -4.038 -14.313 1.00 98.12 172 LEU A N 1
ATOM 1302 C CA . LEU A 1 172 ? -2.383 -5.123 -13.424 1.00 98.12 172 LEU A CA 1
ATOM 1303 C C . LEU A 1 172 ? -3.322 -5.293 -12.225 1.00 98.12 172 LEU A C 1
ATOM 1305 O O . LEU A 1 172 ? -3.733 -6.418 -11.936 1.00 98.12 172 LEU A O 1
ATOM 1309 N N . TYR A 1 173 ? -3.742 -4.208 -11.567 1.00 98.31 173 TYR A N 1
ATOM 1310 C CA . TYR A 1 173 ? -4.721 -4.323 -10.483 1.00 98.31 173 TYR A CA 1
ATOM 1311 C C . TYR A 1 173 ? -6.075 -4.852 -10.978 1.00 98.31 173 TYR A C 1
ATOM 1313 O O . TYR A 1 173 ? -6.676 -5.704 -10.322 1.00 98.31 173 TYR A O 1
ATOM 1321 N N . ARG A 1 174 ? -6.549 -4.422 -12.159 1.00 98.25 174 ARG A N 1
ATOM 1322 C CA . ARG A 1 174 ? -7.767 -4.980 -12.776 1.00 98.25 174 ARG A CA 1
ATOM 1323 C C . ARG A 1 174 ? -7.622 -6.470 -13.076 1.00 98.25 174 ARG A C 1
ATOM 1325 O O . ARG A 1 174 ? -8.585 -7.203 -12.856 1.00 98.25 174 ARG A O 1
ATOM 1332 N N . TYR A 1 175 ? -6.449 -6.904 -13.540 1.00 97.31 175 TYR A N 1
ATOM 1333 C CA . TYR A 1 175 ? -6.156 -8.315 -13.782 1.00 97.31 175 TYR A CA 1
ATOM 1334 C C . TYR A 1 175 ? -6.223 -9.128 -12.487 1.00 97.31 175 TYR A C 1
ATOM 1336 O O . TYR A 1 175 ? -6.920 -10.140 -12.445 1.00 97.31 175 TYR A O 1
ATOM 1344 N N . VAL A 1 176 ? -5.550 -8.677 -11.420 1.00 97.44 176 VAL A N 1
ATOM 1345 C CA . VAL A 1 176 ? -5.584 -9.362 -10.116 1.00 97.44 176 VAL A CA 1
ATOM 1346 C C . VAL A 1 176 ? -7.016 -9.449 -9.608 1.00 97.44 176 VAL A C 1
ATOM 1348 O O . VAL A 1 176 ? -7.470 -10.516 -9.219 1.00 97.44 176 VAL A O 1
ATOM 1351 N N . ARG A 1 177 ? -7.770 -8.354 -9.702 1.00 97.06 177 ARG A N 1
ATOM 1352 C CA . ARG A 1 177 ? -9.181 -8.305 -9.320 1.00 97.06 177 ARG A CA 1
ATOM 1353 C C . ARG A 1 177 ? -10.046 -9.321 -10.079 1.00 97.06 177 ARG A C 1
ATOM 1355 O O . ARG A 1 177 ? -10.931 -9.923 -9.479 1.00 97.06 177 ARG A O 1
ATOM 1362 N N . SER A 1 178 ? -9.832 -9.501 -11.387 1.00 96.75 178 SER A N 1
ATOM 1363 C CA . SER A 1 178 ? -10.623 -10.446 -12.193 1.00 96.75 178 SER A CA 1
ATOM 1364 C C . SER A 1 178 ? -10.213 -11.908 -12.008 1.00 96.75 178 SER A C 1
ATOM 1366 O O . SER A 1 178 ? -11.019 -12.784 -12.298 1.00 96.75 178 SER A O 1
ATOM 1368 N N . HIS A 1 179 ? -8.997 -12.168 -11.521 1.00 95.81 179 HIS A N 1
ATOM 1369 C CA . HIS A 1 179 ? -8.458 -13.515 -11.282 1.00 95.81 179 HIS A CA 1
ATOM 1370 C C . HIS A 1 179 ? -8.313 -13.845 -9.786 1.00 95.81 179 HIS A C 1
ATOM 1372 O O . HIS A 1 179 ? -7.735 -14.865 -9.423 1.00 95.81 179 HIS A O 1
ATOM 1378 N N . ALA A 1 180 ? -8.836 -12.993 -8.904 1.00 93.44 180 ALA A N 1
ATOM 1379 C CA . ALA A 1 180 ? -8.770 -13.188 -7.466 1.00 93.44 180 ALA A CA 1
ATOM 1380 C C . ALA A 1 180 ? -9.577 -14.427 -7.055 1.00 93.44 180 ALA A C 1
ATOM 1382 O O . ALA A 1 180 ? -10.805 -14.449 -7.153 1.00 93.44 180 ALA A O 1
ATOM 1383 N N . THR A 1 181 ? -8.884 -15.444 -6.545 1.00 92.75 181 THR A N 1
ATOM 1384 C CA . THR A 1 181 ? -9.509 -16.654 -5.988 1.00 92.75 181 THR A CA 1
ATOM 1385 C C . THR A 1 181 ? -9.989 -16.435 -4.555 1.00 92.75 181 THR A C 1
ATOM 1387 O O . THR A 1 181 ? -10.926 -17.091 -4.100 1.00 92.75 181 THR A O 1
ATOM 1390 N N . ARG A 1 182 ? -9.376 -15.485 -3.839 1.00 93.00 182 ARG A N 1
ATOM 1391 C CA . ARG A 1 182 ? -9.706 -15.140 -2.456 1.00 93.00 182 ARG A CA 1
ATOM 1392 C C . ARG A 1 182 ? -10.377 -13.766 -2.397 1.00 93.00 182 ARG A C 1
ATOM 1394 O O . ARG A 1 182 ? -9.905 -12.831 -3.045 1.00 93.00 182 ARG A O 1
ATOM 1401 N N . PRO A 1 183 ? -11.403 -13.577 -1.544 1.00 93.50 183 PRO A N 1
ATOM 1402 C CA . PRO A 1 183 ? -12.001 -12.261 -1.319 1.00 93.50 183 PRO A CA 1
ATOM 1403 C C . PRO A 1 183 ? -10.988 -11.185 -0.908 1.00 93.50 183 PRO A C 1
ATOM 1405 O O . PRO A 1 183 ? -11.124 -10.033 -1.308 1.00 93.50 183 PRO A O 1
ATOM 1408 N N . ARG A 1 184 ? -9.952 -11.565 -0.146 1.00 92.62 184 ARG A N 1
ATOM 1409 C CA . ARG A 1 184 ? -8.871 -10.663 0.281 1.00 92.62 184 ARG A CA 1
ATOM 1410 C C . ARG A 1 184 ? -8.172 -10.005 -0.912 1.00 92.62 184 ARG A C 1
ATOM 1412 O O . ARG A 1 184 ? -7.938 -8.802 -0.864 1.00 92.62 184 ARG A O 1
ATOM 1419 N N . ASP A 1 185 ? -7.894 -10.763 -1.968 1.00 94.12 185 ASP A N 1
ATOM 1420 C CA . ASP A 1 185 ? -7.108 -10.290 -3.113 1.00 94.12 185 ASP A CA 1
ATOM 1421 C C . ASP A 1 185 ? -7.938 -9.353 -4.003 1.00 94.12 185 ASP A C 1
ATOM 1423 O O . ASP A 1 185 ? -7.444 -8.310 -4.429 1.00 94.12 185 ASP A O 1
ATOM 1427 N N . ASP A 1 186 ? -9.230 -9.658 -4.202 1.00 96.56 186 ASP A N 1
ATOM 1428 C CA . ASP A 1 186 ? -10.175 -8.771 -4.903 1.00 96.56 186 ASP A CA 1
ATOM 1429 C C . ASP A 1 186 ? -10.310 -7.428 -4.173 1.00 96.56 186 ASP A C 1
ATOM 1431 O O . ASP A 1 186 ? -10.157 -6.358 -4.772 1.00 96.56 186 ASP A O 1
ATOM 1435 N N . VAL A 1 187 ? -10.552 -7.475 -2.859 1.00 96.88 187 VAL A N 1
ATOM 1436 C CA . VAL A 1 187 ? -10.673 -6.270 -2.031 1.00 96.88 187 VAL A CA 1
ATOM 1437 C C . VAL A 1 187 ? -9.368 -5.481 -2.056 1.00 96.88 187 VAL A C 1
ATOM 1439 O O . VAL A 1 187 ? -9.405 -4.274 -2.282 1.00 96.88 187 VAL A O 1
ATOM 1442 N N . HIS A 1 188 ? -8.219 -6.143 -1.895 1.00 95.44 188 HIS A N 1
ATOM 1443 C CA . HIS A 1 188 ? -6.918 -5.481 -1.929 1.00 95.44 188 HIS A CA 1
ATOM 1444 C C . HIS A 1 188 ? -6.675 -4.770 -3.264 1.00 95.44 188 HIS A C 1
ATOM 1446 O O . HIS A 1 188 ? -6.419 -3.567 -3.276 1.00 95.44 188 HIS A O 1
ATOM 1452 N N . ALA A 1 189 ? -6.824 -5.473 -4.390 1.00 97.06 189 ALA A N 1
ATOM 1453 C CA . ALA A 1 189 ? -6.645 -4.890 -5.718 1.00 97.06 189 ALA A CA 1
ATOM 1454 C C . ALA A 1 189 ? -7.616 -3.728 -5.982 1.00 97.06 189 ALA A C 1
ATOM 1456 O O . ALA A 1 189 ? -7.258 -2.744 -6.624 1.00 97.06 189 ALA A O 1
ATOM 1457 N N . SER A 1 190 ? -8.835 -3.805 -5.449 1.00 98.12 190 SER A N 1
ATOM 1458 C CA . SER A 1 190 ? -9.849 -2.761 -5.621 1.00 98.12 190 SER A CA 1
ATOM 1459 C C . SER A 1 190 ? -9.568 -1.514 -4.804 1.00 98.12 190 SER A C 1
ATOM 1461 O O . SER A 1 190 ? -9.730 -0.411 -5.316 1.00 98.12 190 SER A O 1
ATOM 1463 N N . LEU A 1 191 ? -9.109 -1.670 -3.561 1.00 97.31 191 LEU A N 1
ATOM 1464 C CA . LEU A 1 191 ? -8.652 -0.541 -2.753 1.00 97.31 191 LEU A CA 1
ATOM 1465 C C . LEU A 1 191 ? -7.448 0.137 -3.411 1.00 97.31 191 LEU A C 1
ATOM 1467 O O . LEU A 1 191 ? -7.428 1.357 -3.526 1.00 97.31 191 LEU A O 1
ATOM 1471 N N . ARG A 1 192 ? -6.509 -0.641 -3.965 1.00 97.69 192 ARG A N 1
ATOM 1472 C CA . ARG A 1 192 ? -5.388 -0.083 -4.733 1.00 97.69 192 ARG A CA 1
ATOM 1473 C C . ARG A 1 192 ? -5.827 0.647 -6.003 1.00 97.69 192 ARG A C 1
ATOM 1475 O O . ARG A 1 192 ? -5.256 1.688 -6.311 1.00 97.69 192 ARG A O 1
ATOM 1482 N N . LEU A 1 193 ? -6.850 0.161 -6.713 1.00 97.88 193 LEU A N 1
ATOM 1483 C CA . LEU A 1 193 ? -7.451 0.890 -7.839 1.00 97.88 193 LEU A CA 1
ATOM 1484 C C . LEU A 1 193 ? -8.104 2.198 -7.393 1.00 97.88 193 LEU A C 1
ATOM 1486 O O . LEU A 1 193 ? -7.953 3.203 -8.078 1.00 97.88 193 LEU A O 1
ATOM 1490 N N . ILE A 1 194 ? -8.815 2.198 -6.264 1.00 97.31 194 ILE A N 1
ATOM 1491 C CA . ILE A 1 194 ? -9.417 3.408 -5.690 1.00 97.31 194 ILE A CA 1
ATOM 1492 C C . ILE A 1 194 ? -8.322 4.434 -5.393 1.00 97.31 194 ILE A C 1
ATOM 1494 O O . ILE A 1 194 ? -8.412 5.549 -5.899 1.00 97.31 194 ILE A O 1
ATOM 1498 N N . ASP A 1 195 ? -7.271 4.042 -4.668 1.00 96.31 195 ASP A N 1
ATOM 1499 C CA . ASP A 1 195 ? -6.134 4.912 -4.346 1.00 96.31 195 ASP A CA 1
ATOM 1500 C C . ASP A 1 195 ? -5.475 5.467 -5.619 1.00 96.31 195 ASP A C 1
ATOM 1502 O O . ASP A 1 195 ? -5.230 6.667 -5.732 1.00 96.31 195 ASP A O 1
ATOM 1506 N N . LEU A 1 196 ? -5.229 4.600 -6.608 1.00 96.81 196 LEU A N 1
ATOM 1507 C CA . LEU A 1 196 ? -4.644 4.969 -7.895 1.00 96.81 196 LEU A CA 1
ATOM 1508 C C . LEU A 1 196 ? -5.516 5.979 -8.657 1.00 96.81 196 LEU A C 1
ATOM 1510 O O . LEU A 1 196 ? -5.005 6.958 -9.190 1.00 96.81 196 LEU A O 1
ATOM 1514 N N . TYR A 1 197 ? -6.830 5.762 -8.705 1.00 96.94 197 TYR A N 1
ATOM 1515 C CA . TYR A 1 197 ? -7.766 6.645 -9.401 1.00 96.94 197 TYR A CA 1
ATOM 1516 C C . TYR A 1 197 ? -7.989 7.981 -8.696 1.00 96.94 197 TYR A C 1
ATOM 1518 O O . TYR A 1 197 ? -8.395 8.935 -9.351 1.00 96.94 197 TYR A O 1
ATOM 1526 N N . LEU A 1 198 ? -7.731 8.067 -7.390 1.00 94.31 198 LEU A N 1
ATOM 1527 C CA . LEU A 1 198 ? -7.758 9.337 -6.665 1.00 94.31 198 LEU A CA 1
ATOM 1528 C C . LEU A 1 198 ? -6.522 10.196 -6.956 1.00 94.31 198 LEU A C 1
ATOM 1530 O O . LEU A 1 198 ? -6.629 11.416 -6.959 1.00 94.31 198 LEU A O 1
ATOM 1534 N N . ILE A 1 199 ? -5.366 9.578 -7.225 1.00 95.31 199 ILE A N 1
ATOM 1535 C CA . ILE A 1 199 ? -4.135 10.309 -7.569 1.00 95.31 199 ILE A CA 1
ATOM 1536 C C . ILE A 1 199 ? -3.958 10.540 -9.074 1.00 95.31 199 ILE A C 1
ATOM 1538 O O . ILE A 1 199 ? -3.103 11.331 -9.461 1.00 95.31 199 ILE A O 1
ATOM 1542 N N . TRP A 1 200 ? -4.724 9.847 -9.922 1.00 94.69 200 TRP A N 1
ATOM 1543 C CA . TRP A 1 200 ? -4.657 9.968 -11.377 1.00 94.69 200 TRP A CA 1
ATOM 1544 C C . TRP A 1 200 ? -5.721 10.953 -11.885 1.00 94.69 200 TRP A C 1
ATOM 1546 O O . TRP A 1 200 ? -6.912 10.613 -11.876 1.00 94.69 200 TRP A O 1
ATOM 1556 N N . PRO A 1 201 ? -5.314 12.144 -12.377 1.00 83.62 201 PRO A N 1
ATOM 1557 C CA . PRO A 1 201 ? -6.242 13.123 -12.935 1.00 83.62 201 PRO A CA 1
ATOM 1558 C C . PRO A 1 201 ? -7.171 12.495 -13.983 1.00 83.62 201 PRO A C 1
ATOM 1560 O O . PRO A 1 201 ? -6.792 11.553 -14.677 1.00 83.62 201 PRO A O 1
ATOM 1563 N N . GLU A 1 202 ? -8.406 12.997 -14.071 1.00 89.81 202 GLU A N 1
ATOM 1564 C CA . GLU A 1 202 ? -9.472 12.538 -14.989 1.00 89.81 202 GLU A CA 1
ATOM 1565 C C . GLU A 1 202 ? -10.125 11.187 -14.639 1.00 89.81 202 GLU A C 1
ATOM 1567 O O . GLU A 1 202 ? -11.203 10.867 -15.148 1.00 89.81 202 GLU A O 1
ATOM 1572 N N . ASN A 1 203 ? -9.539 10.401 -13.731 1.00 92.38 203 ASN A N 1
ATOM 1573 C CA . ASN A 1 203 ? -10.014 9.048 -13.425 1.00 92.38 203 ASN A CA 1
ATOM 1574 C C . ASN A 1 203 ? -10.725 8.913 -12.075 1.00 92.38 203 ASN A C 1
ATOM 1576 O O . ASN A 1 203 ? -11.208 7.829 -11.750 1.00 92.38 203 ASN A O 1
ATOM 1580 N N . GLU A 1 204 ? -10.912 10.004 -11.337 1.00 87.81 204 GLU A N 1
ATOM 1581 C CA . GLU A 1 204 ? -11.600 10.019 -10.039 1.00 87.81 204 GLU A CA 1
ATOM 1582 C C . GLU A 1 204 ? -13.012 9.410 -10.103 1.00 87.81 204 GLU A C 1
ATOM 1584 O O . GLU A 1 204 ? -13.438 8.688 -9.205 1.00 87.81 204 GLU A O 1
ATOM 1589 N N . GLY A 1 205 ? -13.745 9.610 -11.205 1.00 94.62 205 GLY A N 1
ATOM 1590 C CA . GLY A 1 205 ? -15.059 8.985 -11.392 1.00 94.62 205 GLY A CA 1
ATOM 1591 C C . GLY A 1 205 ? -15.016 7.450 -11.343 1.00 94.62 205 GLY A C 1
ATOM 1592 O O . GLY A 1 205 ? -16.012 6.805 -11.005 1.00 94.62 205 GLY A O 1
ATOM 1593 N N . ARG A 1 206 ? -13.862 6.847 -11.658 1.00 97.06 206 ARG A N 1
ATOM 1594 C CA . ARG A 1 206 ? -13.636 5.400 -11.580 1.00 97.06 206 ARG A CA 1
ATOM 1595 C C . ARG A 1 206 ? -13.497 4.924 -10.132 1.00 97.06 206 ARG A C 1
ATOM 1597 O O . ARG A 1 206 ? -13.994 3.842 -9.834 1.00 97.06 206 ARG A O 1
ATOM 1604 N N . SER A 1 207 ? -12.930 5.722 -9.222 1.00 96.31 207 SER A N 1
ATOM 1605 C CA . SER A 1 207 ? -12.787 5.341 -7.805 1.00 96.31 207 SER A CA 1
ATOM 1606 C C . SER A 1 207 ? -14.153 5.170 -7.125 1.00 96.31 207 SER A C 1
ATOM 1608 O O . SER A 1 207 ? -14.404 4.163 -6.463 1.00 96.31 207 SER A O 1
ATOM 1610 N N . MET A 1 208 ? -15.101 6.076 -7.396 1.00 96.75 208 MET A N 1
ATOM 1611 C CA . MET A 1 208 ? -16.488 5.953 -6.926 1.00 96.75 208 MET A CA 1
ATOM 1612 C C . MET A 1 208 ? -17.183 4.698 -7.468 1.00 96.75 208 MET A C 1
ATOM 1614 O O . MET A 1 208 ? -17.950 4.056 -6.745 1.00 96.75 208 MET A O 1
ATOM 1618 N N . ARG A 1 209 ? -16.921 4.327 -8.731 1.00 97.75 209 ARG A N 1
ATOM 1619 C CA . ARG A 1 209 ? -17.461 3.089 -9.316 1.00 97.75 209 ARG A CA 1
ATOM 1620 C C . ARG A 1 209 ? -16.885 1.847 -8.645 1.00 97.75 209 ARG A C 1
ATOM 1622 O O . ARG A 1 209 ? -17.647 0.923 -8.377 1.00 97.75 209 ARG A O 1
ATOM 1629 N N . GLU A 1 210 ? -15.594 1.836 -8.322 1.00 97.88 210 GLU A N 1
ATOM 1630 C CA . GLU A 1 210 ? -14.976 0.730 -7.581 1.00 97.88 210 GLU A CA 1
ATOM 1631 C C . GLU A 1 210 ? -15.527 0.602 -6.157 1.00 97.88 210 GLU A C 1
ATOM 1633 O O . GLU A 1 210 ? -15.836 -0.506 -5.718 1.00 97.88 210 GLU A O 1
ATOM 1638 N N . LEU A 1 211 ? -15.746 1.718 -5.455 1.00 98.12 211 LEU A N 1
ATOM 1639 C CA . LEU A 1 211 ? -16.403 1.706 -4.145 1.00 98.12 211 LEU A CA 1
ATOM 1640 C C . LEU A 1 211 ? -17.824 1.144 -4.229 1.00 98.12 211 LEU A C 1
ATOM 1642 O O . LEU A 1 211 ? -18.202 0.304 -3.414 1.00 98.12 211 LEU A O 1
ATOM 1646 N N . LYS A 1 212 ? -18.600 1.560 -5.237 1.00 98.44 212 LYS A N 1
ATOM 1647 C CA . LYS A 1 212 ? -19.940 1.013 -5.474 1.00 98.44 212 LYS A CA 1
ATOM 1648 C C . LYS A 1 212 ? -19.890 -0.489 -5.764 1.00 98.44 212 LYS A C 1
ATOM 1650 O O . LYS A 1 212 ? -20.661 -1.243 -5.186 1.00 98.44 212 LYS A O 1
ATOM 1655 N N . ARG A 1 213 ? -18.935 -0.938 -6.580 1.00 98.31 213 ARG A N 1
ATOM 1656 C CA . ARG A 1 213 ? -18.729 -2.363 -6.865 1.00 98.31 213 ARG A CA 1
ATOM 1657 C C . ARG A 1 213 ? -18.458 -3.166 -5.590 1.00 98.31 213 ARG A C 1
ATOM 1659 O O . ARG A 1 213 ? -18.994 -4.259 -5.454 1.00 98.31 213 ARG A O 1
ATOM 1666 N N . LEU A 1 214 ? -17.646 -2.648 -4.665 1.00 98.00 214 LEU A N 1
ATOM 1667 C CA . LEU A 1 214 ? -17.381 -3.313 -3.383 1.00 98.00 214 LEU A CA 1
ATOM 1668 C C . LEU A 1 214 ? -18.633 -3.395 -2.495 1.00 98.00 214 LEU A C 1
ATOM 1670 O O . LEU A 1 214 ? -18.852 -4.433 -1.874 1.00 98.00 214 LEU A O 1
ATOM 1674 N N . ILE A 1 215 ? -19.467 -2.349 -2.475 1.00 98.44 215 ILE A N 1
ATOM 1675 C CA . ILE A 1 215 ? -20.768 -2.342 -1.778 1.00 98.44 215 ILE A CA 1
ATOM 1676 C C . ILE A 1 215 ? -21.681 -3.430 -2.348 1.00 98.44 215 ILE A C 1
ATOM 1678 O O . ILE A 1 215 ? -22.212 -4.241 -1.594 1.00 98.44 215 ILE A O 1
ATOM 1682 N N . ASP A 1 216 ? -21.815 -3.470 -3.674 1.00 98.44 216 ASP A N 1
ATOM 1683 C CA . ASP A 1 216 ? -22.714 -4.397 -4.361 1.00 98.44 216 ASP A CA 1
ATOM 1684 C C . ASP A 1 216 ? -22.220 -5.854 -4.256 1.00 98.44 216 ASP A C 1
ATOM 1686 O O . ASP A 1 216 ? -23.021 -6.777 -4.123 1.00 98.44 216 ASP A O 1
ATOM 1690 N N . LYS A 1 217 ? -20.897 -6.080 -4.298 1.00 98.06 217 LYS A N 1
ATOM 1691 C CA . LYS A 1 217 ? -20.297 -7.425 -4.277 1.00 98.06 217 LYS A CA 1
ATOM 1692 C C . LYS A 1 217 ? -20.211 -8.043 -2.879 1.00 98.06 217 LYS A C 1
ATOM 1694 O O . LYS A 1 217 ? -20.252 -9.267 -2.772 1.00 98.06 217 LYS A O 1
ATOM 1699 N N . TYR A 1 218 ? -20.081 -7.239 -1.822 1.00 97.69 218 TYR A N 1
ATOM 1700 C CA . TYR A 1 218 ? -19.874 -7.727 -0.451 1.00 97.69 218 TYR A CA 1
ATOM 1701 C C . TYR A 1 218 ? -20.965 -7.269 0.537 1.00 97.69 218 TYR A C 1
ATOM 1703 O O . TYR A 1 218 ? -20.631 -6.690 1.578 1.00 97.69 218 TYR A O 1
ATOM 1711 N N . PRO A 1 219 ? -22.257 -7.542 0.269 1.00 98.25 219 PRO A N 1
ATOM 1712 C CA . PRO A 1 219 ? -23.353 -7.067 1.108 1.00 98.25 219 PRO A CA 1
ATOM 1713 C C . PRO A 1 219 ? -23.322 -7.682 2.517 1.00 98.25 219 PRO A C 1
ATOM 1715 O O . PRO A 1 219 ? -22.937 -8.834 2.710 1.00 98.25 219 PRO A O 1
ATOM 1718 N N . GLY A 1 220 ? -23.730 -6.907 3.518 1.00 96.69 220 GLY A N 1
ATOM 1719 C CA . GLY A 1 220 ? -23.757 -7.266 4.936 1.00 96.69 220 GLY A CA 1
ATOM 1720 C C . GLY A 1 220 ? -22.384 -7.312 5.615 1.00 96.69 220 GLY A C 1
ATOM 1721 O O . GLY A 1 220 ? -22.313 -7.511 6.828 1.00 96.69 220 GLY A O 1
ATOM 1722 N N . THR A 1 221 ? -21.292 -7.122 4.871 1.00 96.62 221 THR A N 1
ATOM 1723 C CA . THR A 1 221 ? -19.930 -7.230 5.407 1.00 96.62 221 THR A CA 1
ATOM 1724 C C . THR A 1 221 ? -19.394 -5.899 5.937 1.00 96.62 221 THR A C 1
ATOM 1726 O O . THR A 1 221 ? -19.913 -4.817 5.660 1.00 96.62 221 THR A O 1
ATOM 1729 N N . GLU A 1 222 ? -18.289 -5.966 6.679 1.00 94.56 222 GLU A N 1
ATOM 1730 C CA . GLU A 1 222 ? -17.542 -4.774 7.090 1.00 94.56 222 GLU A CA 1
ATOM 1731 C C . GLU A 1 222 ? -16.966 -4.000 5.888 1.00 94.56 222 GLU A C 1
ATOM 1733 O O . GLU A 1 222 ? -16.853 -2.774 5.936 1.00 94.56 222 GLU A O 1
ATOM 1738 N N . ILE A 1 223 ? -16.665 -4.692 4.780 1.00 94.69 223 ILE A N 1
ATOM 1739 C CA . ILE A 1 223 ? -16.192 -4.070 3.534 1.00 94.69 223 ILE A CA 1
ATOM 1740 C C . ILE A 1 223 ? -17.268 -3.134 2.984 1.00 94.69 223 ILE A C 1
ATOM 1742 O O . ILE A 1 223 ? -16.968 -1.977 2.706 1.00 94.69 223 ILE A O 1
ATOM 1746 N N . GLU A 1 224 ? -18.524 -3.587 2.908 1.00 97.62 224 GLU A N 1
ATOM 1747 C CA . GLU A 1 224 ? -19.636 -2.741 2.462 1.00 97.62 224 GLU A CA 1
ATOM 1748 C C . GLU A 1 224 ? -19.757 -1.481 3.322 1.00 97.62 224 GLU A C 1
ATOM 1750 O O . GLU A 1 224 ? -19.834 -0.375 2.784 1.00 97.62 224 GLU A O 1
ATOM 1755 N N . LYS A 1 225 ? -19.774 -1.630 4.653 1.00 97.00 225 LYS A N 1
ATOM 1756 C CA . LYS A 1 225 ? -19.937 -0.494 5.573 1.00 97.00 225 LYS A CA 1
ATOM 1757 C C . LYS A 1 225 ? -18.847 0.553 5.349 1.00 97.00 225 LYS A C 1
ATOM 1759 O O . LYS A 1 225 ? -19.156 1.734 5.185 1.00 97.00 225 LYS A O 1
ATOM 1764 N N . ARG A 1 226 ? -17.586 0.119 5.265 1.00 94.88 226 ARG A N 1
ATOM 1765 C CA . ARG A 1 226 ? -16.440 1.003 5.001 1.00 94.88 226 ARG A CA 1
ATOM 1766 C C . ARG A 1 226 ? -16.520 1.648 3.623 1.00 94.88 226 ARG A C 1
ATOM 1768 O O . ARG A 1 226 ? -16.315 2.855 3.511 1.00 94.88 226 ARG A O 1
ATOM 1775 N N . SER A 1 227 ? -16.879 0.890 2.590 1.00 97.19 227 SER A N 1
ATOM 1776 C CA . SER A 1 227 ? -17.033 1.418 1.234 1.00 97.19 227 SER A CA 1
ATOM 1777 C C . SER A 1 227 ? -18.181 2.427 1.125 1.00 97.19 227 SER A C 1
ATOM 1779 O O . SER A 1 227 ? -18.024 3.431 0.432 1.00 97.19 227 SER A O 1
ATOM 1781 N N . ARG A 1 228 ? -19.301 2.239 1.844 1.00 98.00 228 ARG A N 1
ATOM 1782 C CA . ARG A 1 228 ? -20.400 3.224 1.923 1.00 98.00 228 ARG A CA 1
ATOM 1783 C C . ARG A 1 228 ? -19.938 4.535 2.551 1.00 98.00 228 ARG A C 1
ATOM 1785 O O . ARG A 1 228 ? -20.221 5.598 2.002 1.00 98.00 228 ARG A O 1
ATOM 1792 N N . VAL A 1 229 ? -19.215 4.460 3.671 1.00 96.94 229 VAL A N 1
ATOM 1793 C CA . VAL A 1 229 ? -18.662 5.645 4.347 1.00 96.94 229 VAL A CA 1
ATOM 1794 C C . VAL A 1 229 ? -17.670 6.370 3.437 1.00 96.94 229 VAL A C 1
ATOM 1796 O O . VAL A 1 229 ? -17.796 7.579 3.247 1.00 96.94 229 VAL A O 1
ATOM 1799 N N . ALA A 1 230 ? -16.737 5.641 2.818 1.00 95.06 230 ALA A N 1
ATOM 1800 C CA . ALA A 1 230 ? -15.765 6.212 1.889 1.00 95.06 230 ALA A CA 1
ATOM 1801 C C . ALA A 1 230 ? -16.444 6.873 0.676 1.00 95.06 230 ALA A C 1
ATOM 1803 O O . ALA A 1 230 ? -16.104 7.999 0.321 1.00 95.06 230 ALA A O 1
ATOM 1804 N N . LEU A 1 231 ? -17.458 6.227 0.088 1.00 96.62 231 LEU A N 1
ATOM 1805 C CA . LEU A 1 231 ? -18.212 6.775 -1.042 1.00 96.62 231 LEU A CA 1
ATOM 1806 C C . LEU A 1 231 ? -18.976 8.050 -0.661 1.00 96.62 231 LEU A C 1
ATOM 1808 O O . LEU A 1 231 ? -18.999 9.002 -1.437 1.00 96.62 231 LEU A O 1
ATOM 1812 N N . ALA A 1 232 ? -19.599 8.084 0.520 1.00 95.88 232 ALA A N 1
ATOM 1813 C CA . ALA A 1 232 ? -20.300 9.270 1.008 1.00 95.88 232 ALA A CA 1
ATOM 1814 C C . ALA A 1 232 ? -19.336 10.440 1.261 1.00 95.88 232 ALA A C 1
ATOM 1816 O O . ALA A 1 232 ? -19.630 11.569 0.869 1.00 95.88 232 ALA A O 1
ATOM 1817 N N . SER A 1 233 ? -18.175 10.175 1.869 1.00 93.75 233 SER A N 1
ATOM 1818 C CA . SER A 1 233 ? -17.134 11.187 2.077 1.00 93.75 233 SER A CA 1
ATOM 1819 C C . SER A 1 233 ? -16.593 11.734 0.758 1.00 93.75 233 SER A C 1
ATOM 1821 O O . SER A 1 233 ? -16.561 12.949 0.592 1.00 93.75 233 SER A O 1
ATOM 1823 N N . LEU A 1 234 ? -16.287 10.863 -0.205 1.00 93.44 234 LEU A N 1
ATOM 1824 C CA . LEU A 1 234 ? -15.781 11.274 -1.515 1.00 93.44 234 LEU A CA 1
ATOM 1825 C C . LEU A 1 234 ? -16.805 12.112 -2.301 1.00 93.44 234 LEU A C 1
ATOM 1827 O O . LEU A 1 234 ? -16.446 13.088 -2.954 1.00 93.44 234 LEU A O 1
ATOM 1831 N N . LYS A 1 235 ? -18.102 11.783 -2.202 1.00 94.25 235 LYS A N 1
ATOM 1832 C CA . LYS A 1 235 ? -19.170 12.594 -2.809 1.00 94.25 235 LYS A CA 1
ATOM 1833 C C . LYS A 1 235 ? -19.279 13.986 -2.187 1.00 94.25 235 LYS A C 1
ATOM 1835 O O . LYS A 1 235 ? -19.449 14.943 -2.932 1.00 94.25 235 LYS A O 1
ATOM 1840 N N . ARG A 1 236 ? -19.181 14.097 -0.856 1.00 94.50 236 ARG A N 1
ATOM 1841 C CA . ARG A 1 236 ? -19.214 15.392 -0.149 1.00 94.50 236 ARG A CA 1
ATOM 1842 C C . ARG A 1 236 ? -18.067 16.299 -0.563 1.00 94.50 236 ARG A C 1
ATOM 1844 O O . ARG A 1 236 ? -18.284 17.474 -0.816 1.00 94.50 236 ARG A O 1
ATOM 1851 N N . GLU A 1 237 ? -16.862 15.743 -0.615 1.00 91.00 237 GLU A N 1
ATOM 1852 C CA . GLU A 1 237 ? -15.659 16.492 -0.971 1.00 91.00 237 GLU A CA 1
ATOM 1853 C C . GLU A 1 237 ? -15.722 17.012 -2.412 1.00 91.00 237 GLU A C 1
ATOM 1855 O O . GLU A 1 237 ? -15.299 18.132 -2.688 1.00 91.00 237 GLU A O 1
ATOM 1860 N N . ARG A 1 238 ? -16.292 16.219 -3.330 1.00 87.56 238 ARG A N 1
ATOM 1861 C CA . ARG A 1 238 ? -16.263 16.533 -4.761 1.00 87.56 238 ARG A CA 1
ATOM 1862 C C . ARG A 1 238 ? -17.485 17.276 -5.288 1.00 87.56 238 ARG A C 1
ATOM 1864 O O . ARG A 1 238 ? -17.357 18.033 -6.244 1.00 87.56 238 ARG A O 1
ATOM 1871 N N . PHE A 1 239 ? -18.652 17.063 -4.689 1.00 90.19 239 PHE A N 1
ATOM 1872 C CA . PHE A 1 239 ? -19.918 17.656 -5.123 1.00 90.19 239 PHE A CA 1
ATOM 1873 C C . PHE A 1 239 ? -20.623 18.351 -3.951 1.00 90.19 239 PHE A C 1
ATOM 1875 O O . PHE A 1 239 ? -21.729 17.946 -3.581 1.00 90.19 239 PHE A O 1
ATOM 1882 N N . PRO A 1 240 ? -20.004 19.385 -3.348 1.00 86.50 240 PRO A N 1
ATOM 1883 C CA . PRO A 1 240 ? -20.572 20.062 -2.183 1.00 86.50 240 PRO A CA 1
ATOM 1884 C C . PRO A 1 240 ? -21.945 20.685 -2.483 1.00 86.50 240 PRO A C 1
ATOM 1886 O O . PRO A 1 240 ? -22.825 20.669 -1.628 1.00 86.50 240 PRO A O 1
ATOM 1889 N N . GLU A 1 241 ? -22.157 21.155 -3.715 1.00 85.69 241 GLU A N 1
ATOM 1890 C CA . GLU A 1 241 ? -23.403 21.796 -4.165 1.00 85.69 241 GLU A CA 1
ATOM 1891 C C . GLU A 1 241 ? -24.561 20.812 -4.384 1.00 85.69 241 GLU A C 1
ATOM 1893 O O . GLU A 1 241 ? -25.720 21.203 -4.366 1.00 85.69 241 GLU A O 1
ATOM 1898 N N . ALA A 1 242 ? -24.276 19.520 -4.572 1.00 78.00 242 ALA A N 1
ATOM 1899 C CA . ALA A 1 242 ? -25.308 18.508 -4.806 1.00 78.00 242 ALA A CA 1
ATOM 1900 C C . ALA A 1 242 ? -25.929 17.958 -3.504 1.00 78.00 242 ALA A C 1
ATOM 1902 O O . ALA A 1 242 ? -26.733 17.026 -3.559 1.00 78.00 242 ALA A O 1
ATOM 1903 N N . MET A 1 243 ? -25.506 18.465 -2.338 1.00 66.62 243 MET A N 1
ATOM 1904 C CA . MET A 1 243 ? -25.904 17.962 -1.015 1.00 66.62 243 MET A CA 1
ATOM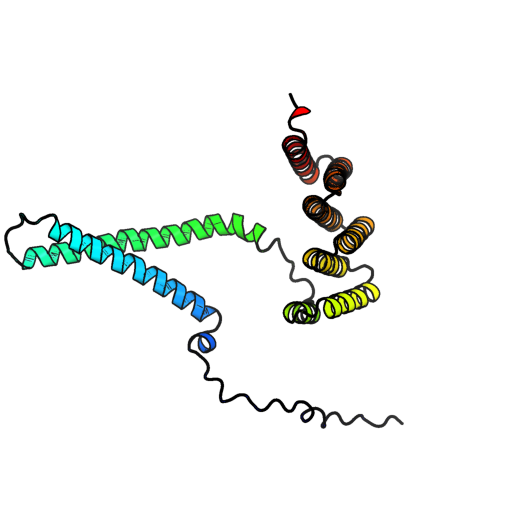 1905 C C . MET A 1 243 ? -26.634 18.983 -0.129 1.00 66.62 243 MET A C 1
ATOM 1907 O O . MET A 1 243 ? -26.980 18.640 1.003 1.00 66.62 243 MET A O 1
ATOM 1911 N N . THR A 1 244 ? -26.870 20.196 -0.629 1.00 69.19 244 THR A N 1
ATOM 1912 C CA . THR A 1 244 ? -27.792 21.189 -0.046 1.00 69.19 244 THR A CA 1
ATOM 1913 C C . THR A 1 244 ? -29.189 21.015 -0.611 1.00 69.19 244 THR A C 1
ATOM 1915 O O . THR A 1 244 ? -30.147 21.029 0.191 1.00 69.19 244 THR A O 1
#

Radius of gyration: 29.8 Å; chains: 1; bounding box: 69×74×77 Å

Secondary structure (DSSP, 8-state):
-PPPP--TT-SSS------TT----HHHHHHHHHHHHHHHHHHHHHHHHHHHHHHHHHHHHTTTS-S-HHHHHHHHHHHHHHHHHHHHHHHHHHHHHHHHHHHHHHHHHH-S--------HHHHHHHHTT-HHHHHHHHHHHHHH-TT-HHHHHHHHHHHHHTT-HHHHHHHHHHHHHH-SSHHHHHHHHHHHHHHHHHSTT-HHHHHHHHHHHHHHSTTSHHHHHHHHHHHHHHHHH-GGGG-

Sequence (244 aa):
MTKPLDLRHSSDLVGIKPDAEYRRTLSDRMGAEGSDLFRAFNYCLIPTAAGILIGVAWVVVKRRLPPSHTLAFIYIALGAIVGAMIFGGGSLLFVLGFSRGAGEGIGSFLHPQAEYQRGYSREDSLVARGDVDGALKSFATIAEAEPDNVDVRLRAAELHRKNSSFEESAALYRYVRSHATRPRDDVHASLRLIDLYLIWPENEGRSMRELKRLIDKYPGTEIEKRSRVALASLKRERFPEAMT

Foldseek 3Di:
DDDDDDPPPPPPPDPPDPPPPPDQDPDNVCDPVVVVVVVVVVLQVVQLVVLLVVLVVVLVVPPPDPPPVVVSVVSSVVSSVVSCCCSVVVVVVCCVVCCVVCVVVVCCVVPVPPPVPDPPVVLVVCVVVVNLVVSLVVLVVVCVVPVLPLVSLQVSLVSCLVVVVLVSSLVSLVVQLVSPPDPVSVLVSLVVNLVSQVPDPPRNVVNLVSLVVQLVVPPPDPSNVVSVVVNVVSCCVPPVPVPD

pLDDT: mean 81.67, std 16.26, range [41.91, 98.44]